Protein AF-A0A7C3BCU7-F1 (afdb_monomer)

Secondary structure (DSSP, 8-state):
--HHHHHHHHHHHHHHHHHHHHHHHHHHHHHHHHHHHTTT----HHHHHHHHHHHHHHHHHHHHHHHHHHHHHHHHTTSSS--HHHHHHHHHHHHHHHHHHHHHHHHHHHHHHHHHT---HHHHHHHHHHHHHHHHHHHHHHHHHHHHHHS------SHHHHHHHHHHHHHHHHHHHHHHHHHHHHHHHHTT--HHHHHHHHHHHHHHHHHHHHHHHHHHHHHHHHS--S-SS-HHHHHHHHHHHHHHHHHHHHHHHHHHHHHHHSS-THHHHHHHHHHHHHHHHHHHHHHHHHHTT-

Foldseek 3Di:
DPPVLLVLLVVLLVLLVLLVVLLVLLVVLLVVVQVCLQVLPDDDPVNVVSVVSNVVSLVSLLVSLVSLLVSLLVLLLFDLADDLLSLVLNLLSLLLNVCSVVLVVLVVVSVVCSVVVHGSVVSSVSNVVSSVSSVVSSVSSNVVSVVSSVDDGRGPPDPVSSLVSLLLSLLSNLQQLLVVLLVVLVVCVVVVPDLVCLVVCVV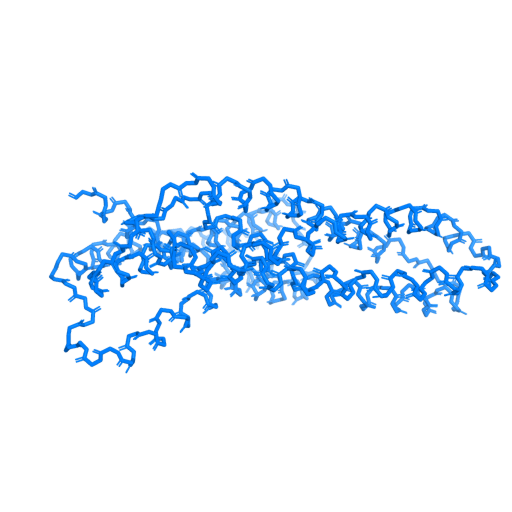VVNCSSCVSNVVSVVVSVVSVVPPPPPDPDDPQLVVQLVQLLVQLVVPLVVVLVVLVVVLVPDPCNSSSVSCSVSNSSSSSSNSSSVSSNVSVVD

Structure (mmCIF, N/CA/C/O backbone):
data_AF-A0A7C3BCU7-F1
#
_entry.id   AF-A0A7C3BCU7-F1
#
loop_
_atom_site.group_PDB
_atom_site.id
_atom_site.type_symbol
_atom_site.label_atom_id
_atom_site.label_alt_id
_atom_site.label_comp_id
_atom_site.label_asym_id
_atom_site.label_entity_id
_atom_site.label_seq_id
_atom_site.pdbx_PDB_ins_code
_atom_site.Cartn_x
_atom_site.Cartn_y
_atom_site.Cartn_z
_atom_site.occupancy
_atom_site.B_iso_or_equiv
_atom_site.auth_seq_id
_atom_site.auth_co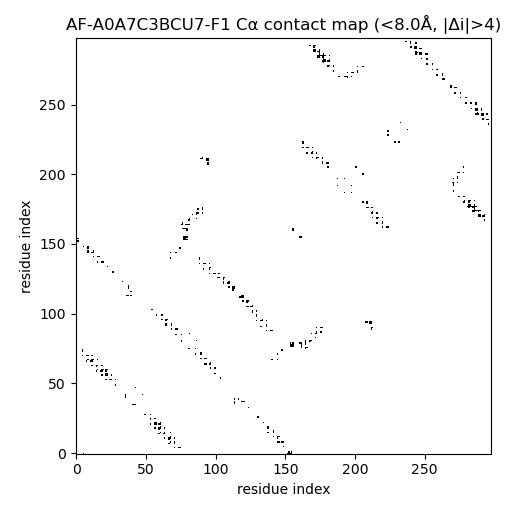mp_id
_atom_site.auth_asym_id
_atom_site.auth_atom_id
_atom_site.pdbx_PDB_model_num
ATOM 1 N N . MET A 1 1 ? -7.250 19.142 19.555 1.00 73.50 1 MET A N 1
ATOM 2 C CA . MET A 1 1 ? -6.217 18.189 19.088 1.00 73.50 1 MET A CA 1
ATOM 3 C C . MET A 1 1 ? -4.960 18.429 19.909 1.00 73.50 1 MET A C 1
ATOM 5 O O . MET A 1 1 ? -4.651 19.591 20.140 1.00 73.50 1 MET A O 1
ATOM 9 N N . ASN A 1 2 ? -4.263 17.383 20.366 1.00 82.62 2 ASN A N 1
ATOM 10 C CA . ASN A 1 2 ? -3.001 17.545 21.098 1.00 82.62 2 ASN A CA 1
ATOM 11 C C . ASN A 1 2 ? -2.015 18.403 20.270 1.00 82.62 2 ASN A C 1
ATOM 13 O O . ASN A 1 2 ? -1.892 18.201 19.058 1.00 82.62 2 ASN A O 1
ATOM 17 N N . LYS A 1 3 ? -1.319 19.350 20.914 1.00 87.00 3 LYS A N 1
ATOM 18 C CA . LYS A 1 3 ? -0.339 20.259 20.293 1.00 87.00 3 LYS A CA 1
ATOM 19 C C . LYS A 1 3 ? 0.706 19.511 19.457 1.00 87.00 3 LYS A C 1
ATOM 21 O O . LYS A 1 3 ? 1.087 19.998 18.395 1.00 87.00 3 LYS A O 1
ATOM 26 N N . TYR A 1 4 ? 1.127 18.320 19.892 1.00 87.50 4 TYR A N 1
ATOM 27 C CA . TYR A 1 4 ? 2.062 17.481 19.135 1.00 87.50 4 TYR A CA 1
ATOM 28 C C . TYR A 1 4 ? 1.445 16.974 17.826 1.00 87.50 4 TYR A C 1
ATOM 30 O O . TYR A 1 4 ? 2.016 17.186 16.761 1.00 87.50 4 TYR A O 1
ATOM 38 N N . ILE A 1 5 ? 0.242 16.396 17.882 1.00 89.19 5 ILE A N 1
ATOM 39 C CA . ILE A 1 5 ? -0.474 15.889 16.699 1.00 89.19 5 ILE A CA 1
ATOM 40 C C . ILE A 1 5 ? -0.759 17.029 15.714 1.00 89.19 5 ILE A C 1
ATOM 42 O O . ILE A 1 5 ? -0.615 16.851 14.507 1.00 89.19 5 ILE A O 1
ATOM 46 N N . HIS A 1 6 ? -1.099 18.217 16.224 1.00 91.44 6 HIS A N 1
ATOM 47 C CA . HIS A 1 6 ? -1.286 19.409 15.400 1.00 91.44 6 HIS A CA 1
ATOM 48 C C . HIS A 1 6 ? -0.019 19.786 14.626 1.00 91.44 6 HIS A C 1
ATOM 50 O O . HIS A 1 6 ? -0.075 19.951 13.410 1.00 91.44 6 HIS A O 1
ATOM 56 N N . ARG A 1 7 ? 1.133 19.855 15.308 1.00 92.38 7 ARG A N 1
ATOM 57 C CA . ARG A 1 7 ? 2.427 20.131 14.664 1.00 92.38 7 ARG A CA 1
ATOM 58 C C . ARG A 1 7 ? 2.770 19.090 13.599 1.00 92.38 7 ARG A C 1
ATOM 60 O O . ARG A 1 7 ? 3.199 19.470 12.516 1.00 92.38 7 ARG A O 1
ATOM 67 N N . PHE A 1 8 ? 2.519 17.809 13.875 1.00 92.25 8 PHE A N 1
ATOM 68 C CA . PHE A 1 8 ? 2.718 16.737 12.896 1.00 92.25 8 PHE A CA 1
ATOM 69 C C . PHE A 1 8 ? 1.839 16.902 11.651 1.00 92.25 8 PHE A C 1
ATOM 71 O O . PHE A 1 8 ? 2.331 16.707 10.543 1.00 92.25 8 PHE A O 1
ATOM 78 N N . HIS A 1 9 ? 0.574 17.308 11.795 1.00 93.81 9 HIS A N 1
ATOM 79 C CA . HIS A 1 9 ? -0.301 17.558 10.643 1.00 93.81 9 HIS A CA 1
ATOM 80 C C . HIS A 1 9 ? 0.166 18.756 9.816 1.00 93.81 9 HIS A C 1
ATOM 82 O O . HIS A 1 9 ? 0.220 18.656 8.595 1.00 93.81 9 HIS A O 1
ATOM 88 N N . VAL A 1 10 ? 0.541 19.864 10.464 1.00 96.38 10 VAL A N 1
ATOM 89 C CA . VAL A 1 10 ? 1.073 21.044 9.762 1.00 96.38 10 VAL A CA 1
ATOM 90 C C . VAL A 1 10 ? 2.346 20.681 8.995 1.00 96.38 10 VAL A C 1
ATOM 92 O O . VAL A 1 10 ? 2.445 20.987 7.812 1.00 96.38 10 VAL A O 1
ATOM 95 N N . LEU A 1 11 ? 3.275 19.959 9.631 1.00 97.12 11 LEU A N 1
ATOM 96 C CA . LEU A 1 11 ? 4.482 19.459 8.971 1.00 97.12 11 LEU A CA 1
ATOM 97 C C . LEU A 1 11 ? 4.146 18.549 7.780 1.00 97.12 11 LEU A C 1
ATOM 99 O O . LEU A 1 11 ? 4.709 18.728 6.704 1.00 97.12 11 LEU A O 1
ATOM 103 N N . SER A 1 12 ? 3.208 17.611 7.957 1.00 97.19 12 SER A N 1
ATOM 104 C CA . SER A 1 12 ? 2.768 16.697 6.893 1.00 97.19 12 SER A CA 1
ATOM 105 C C . SER A 1 12 ? 2.193 17.451 5.698 1.00 97.19 12 SER A C 1
ATOM 107 O O . SER A 1 12 ? 2.482 17.096 4.564 1.00 97.19 12 SER A O 1
ATOM 109 N N . ILE A 1 13 ? 1.400 18.499 5.937 1.00 98.12 13 ILE A N 1
ATOM 110 C CA . ILE A 1 13 ? 0.806 19.315 4.870 1.00 98.12 13 ILE A CA 1
ATOM 111 C C . ILE A 1 13 ? 1.894 20.080 4.118 1.00 98.12 13 ILE A C 1
ATOM 113 O O . ILE A 1 13 ? 1.912 20.041 2.892 1.00 98.12 13 ILE A O 1
ATOM 117 N N . SER A 1 14 ? 2.827 20.723 4.827 1.00 98.06 14 SER A N 1
ATOM 118 C CA . SER A 1 14 ? 3.943 21.432 4.190 1.00 98.06 14 SER A CA 1
ATOM 119 C C . SER A 1 14 ? 4.798 20.495 3.335 1.00 98.06 14 SER A C 1
ATOM 121 O O . SER A 1 14 ? 5.079 20.803 2.178 1.00 98.06 14 SER A O 1
ATOM 123 N N . LEU A 1 15 ? 5.159 19.324 3.874 1.00 98.19 15 LEU A N 1
ATOM 124 C CA . LEU A 1 15 ? 5.877 18.293 3.123 1.00 98.19 15 LEU A CA 1
ATOM 125 C C . LEU A 1 15 ? 5.056 17.774 1.943 1.00 98.19 15 LEU A C 1
ATOM 127 O O . LEU A 1 15 ? 5.618 17.561 0.880 1.00 98.19 15 LEU A O 1
ATOM 131 N N . GLY A 1 16 ? 3.744 17.608 2.103 1.00 98.00 16 GLY A N 1
ATOM 132 C CA . GLY A 1 16 ? 2.860 17.125 1.047 1.00 98.00 16 GLY A CA 1
ATOM 133 C C . GLY A 1 16 ? 2.725 18.098 -0.117 1.00 98.00 16 GLY A C 1
ATOM 134 O O . GLY A 1 16 ? 2.713 17.668 -1.264 1.00 98.00 16 GLY A O 1
ATOM 135 N N . LEU A 1 17 ? 2.696 19.408 0.150 1.00 98.38 17 LEU A N 1
ATOM 136 C CA . LEU A 1 17 ? 2.718 20.426 -0.904 1.00 98.38 17 LEU A CA 1
ATOM 137 C C . LEU A 1 17 ? 4.038 20.392 -1.686 1.00 98.38 17 LEU A C 1
ATOM 139 O O . LEU A 1 17 ? 4.024 20.424 -2.914 1.00 98.38 17 LEU A O 1
ATOM 143 N N . LEU A 1 18 ? 5.173 20.265 -0.991 1.00 98.25 18 LEU A N 1
ATOM 144 C CA . LEU A 1 18 ? 6.478 20.126 -1.644 1.00 98.25 18 LEU A CA 1
ATOM 145 C C . LEU A 1 18 ? 6.591 18.797 -2.412 1.00 98.25 18 LEU A C 1
ATOM 147 O O . LEU A 1 18 ? 7.072 18.779 -3.542 1.00 98.25 18 LEU A O 1
ATOM 151 N N . ALA A 1 19 ? 6.102 17.698 -1.835 1.00 98.25 19 ALA A N 1
ATOM 152 C CA . ALA A 1 19 ? 6.068 16.385 -2.469 1.00 98.25 19 ALA A CA 1
ATOM 153 C C . ALA A 1 19 ? 5.169 16.376 -3.711 1.00 98.25 19 ALA A C 1
ATOM 155 O O . ALA A 1 19 ? 5.521 15.737 -4.693 1.00 98.25 19 ALA A O 1
ATOM 156 N N . ALA A 1 20 ? 4.057 17.119 -3.717 1.00 98.50 20 ALA A N 1
ATOM 157 C CA . ALA A 1 20 ? 3.208 17.277 -4.896 1.00 98.50 20 ALA A CA 1
ATOM 158 C C . ALA A 1 20 ? 3.938 18.010 -6.036 1.00 98.50 20 ALA A C 1
ATOM 160 O O . ALA A 1 20 ? 3.841 17.593 -7.188 1.00 98.50 20 ALA A O 1
ATOM 161 N N . ILE A 1 21 ? 4.717 19.053 -5.725 1.00 98.50 21 ILE A N 1
ATOM 162 C CA . ILE A 1 21 ? 5.563 19.739 -6.717 1.00 98.50 21 ILE A CA 1
ATOM 163 C C . ILE A 1 21 ? 6.624 18.775 -7.267 1.00 98.50 21 ILE A C 1
ATOM 165 O O . ILE A 1 21 ? 6.763 18.647 -8.484 1.00 98.50 21 ILE A O 1
ATOM 169 N N . GLY A 1 22 ? 7.328 18.058 -6.383 1.00 98.19 22 GLY A N 1
ATOM 170 C CA . GLY A 1 22 ? 8.311 17.044 -6.775 1.00 98.19 22 GLY A CA 1
ATOM 171 C C . GLY A 1 22 ? 7.697 15.916 -7.611 1.00 98.19 22 GLY A C 1
ATOM 172 O O . GLY A 1 22 ? 8.281 15.487 -8.598 1.00 98.19 22 GLY A O 1
ATOM 173 N N . PHE A 1 23 ? 6.479 15.488 -7.283 1.00 98.44 23 PHE A N 1
ATOM 174 C CA . PHE A 1 23 ? 5.738 14.475 -8.031 1.00 98.44 23 PHE A CA 1
ATOM 175 C C . PHE A 1 23 ? 5.406 14.933 -9.458 1.00 98.44 23 PHE A C 1
ATOM 177 O O . PHE A 1 23 ? 5.605 14.176 -10.411 1.00 98.44 23 PHE A O 1
ATOM 184 N N . VAL A 1 24 ? 4.929 16.173 -9.623 1.00 98.56 24 VAL A N 1
ATOM 185 C CA . VAL A 1 24 ? 4.661 16.751 -10.951 1.00 98.56 24 VAL A CA 1
ATOM 186 C C . VAL A 1 24 ? 5.952 16.834 -11.762 1.00 98.56 24 VAL A C 1
ATOM 188 O O . VAL A 1 24 ? 5.965 16.425 -12.922 1.00 98.56 24 VAL A O 1
ATOM 191 N N . TYR A 1 25 ? 7.045 17.297 -11.146 1.00 98.50 25 TYR A N 1
ATOM 192 C CA . TYR A 1 25 ? 8.359 17.324 -11.787 1.00 98.50 25 TYR A CA 1
ATOM 193 C C . TYR A 1 25 ? 8.788 15.925 -12.254 1.00 98.50 25 TYR A C 1
ATOM 195 O O . TYR A 1 25 ? 9.088 15.744 -13.433 1.00 98.50 25 TYR A O 1
ATOM 203 N N . ASN A 1 26 ? 8.734 14.924 -11.368 1.00 98.38 26 ASN A N 1
ATOM 204 C CA . ASN A 1 26 ? 9.084 13.540 -11.690 1.00 98.38 26 ASN A CA 1
ATOM 205 C C . ASN A 1 26 ? 8.244 13.002 -12.848 1.00 98.38 26 ASN A C 1
ATOM 207 O O . ASN A 1 26 ? 8.795 12.451 -13.794 1.00 98.38 26 ASN A O 1
ATOM 211 N N . SER A 1 27 ? 6.929 13.217 -12.815 1.00 98.31 27 SER A N 1
ATOM 212 C CA . SER A 1 27 ? 6.015 12.742 -13.859 1.00 98.31 27 SER A CA 1
ATOM 213 C C . SER A 1 27 ? 6.356 13.327 -15.232 1.00 98.31 27 SER A C 1
ATOM 215 O O . SER A 1 27 ? 6.369 12.605 -16.227 1.00 98.31 27 SER A O 1
ATOM 217 N N . VAL A 1 28 ? 6.681 14.624 -15.290 1.00 98.50 28 VAL A N 1
ATOM 218 C CA . VAL A 1 28 ? 7.090 15.290 -16.535 1.00 98.50 28 VAL A CA 1
ATOM 219 C C . VAL A 1 28 ? 8.430 14.748 -17.027 1.00 98.50 28 VAL A C 1
ATOM 221 O O . VAL A 1 28 ? 8.538 14.369 -18.191 1.00 98.50 28 VAL A O 1
ATOM 224 N N . ILE A 1 29 ? 9.445 14.680 -16.161 1.00 98.38 29 ILE A N 1
ATOM 225 C CA . ILE A 1 29 ? 10.781 14.216 -16.555 1.00 98.38 29 ILE A CA 1
ATOM 226 C C . ILE A 1 29 ? 10.748 12.758 -17.011 1.00 98.38 29 ILE A C 1
ATOM 228 O O . ILE A 1 29 ? 11.277 12.454 -18.076 1.00 98.38 29 ILE A O 1
ATOM 232 N N . LEU A 1 30 ? 10.094 11.873 -16.259 1.00 97.94 30 LEU A N 1
ATOM 233 C CA . LEU A 1 30 ? 9.971 10.458 -16.610 1.00 97.94 30 LEU A CA 1
ATOM 234 C C . LEU A 1 30 ? 9.174 10.265 -17.905 1.00 97.94 30 LEU A C 1
ATOM 236 O O . LEU A 1 30 ? 9.587 9.486 -18.761 1.00 97.94 30 LEU A O 1
ATOM 240 N N . GLY A 1 31 ? 8.094 11.028 -18.101 1.00 98.06 31 GLY A N 1
ATOM 241 C CA . GLY A 1 31 ? 7.318 11.000 -19.343 1.00 98.06 31 GLY A CA 1
ATOM 242 C C . GLY A 1 31 ? 8.115 11.452 -20.572 1.00 98.06 31 GLY A C 1
ATOM 243 O O . GLY A 1 31 ? 7.937 10.900 -21.656 1.00 98.06 31 GLY A O 1
ATOM 244 N N . LEU A 1 32 ? 9.024 12.420 -20.414 1.00 98.06 32 LEU A N 1
ATOM 245 C CA . LEU A 1 32 ? 9.919 12.858 -21.489 1.00 98.06 32 LEU A CA 1
ATOM 246 C C . LEU A 1 32 ? 11.106 11.906 -21.704 1.00 98.06 32 LEU A C 1
ATOM 248 O O . LEU A 1 32 ? 11.580 11.773 -22.833 1.00 98.06 32 LEU A O 1
ATOM 252 N N . LEU A 1 33 ? 11.590 11.260 -20.640 1.00 97.31 33 LEU A N 1
ATOM 253 C CA . LEU A 1 33 ? 12.736 10.353 -20.684 1.00 97.31 33 LEU A CA 1
ATOM 254 C C . LEU A 1 33 ? 12.369 8.992 -21.290 1.00 97.31 33 LEU A C 1
ATOM 256 O O . LEU A 1 33 ? 13.156 8.454 -22.065 1.00 97.31 33 LEU A O 1
ATOM 260 N N . PHE A 1 34 ? 11.167 8.477 -21.015 1.00 97.88 34 PHE A N 1
ATOM 261 C CA . PHE A 1 34 ? 10.664 7.205 -21.545 1.00 97.88 34 PHE A CA 1
ATOM 262 C C . PHE A 1 34 ? 10.877 7.026 -23.063 1.00 97.88 34 PHE A C 1
ATOM 264 O O . PHE A 1 34 ? 11.593 6.103 -23.457 1.00 97.88 34 PHE A O 1
ATOM 271 N N . PRO A 1 35 ? 10.353 7.902 -23.948 1.00 97.69 35 PRO A N 1
ATOM 272 C CA . PRO A 1 35 ? 10.511 7.719 -25.390 1.00 97.69 35 PRO A CA 1
ATOM 273 C C . PRO A 1 35 ? 11.959 7.880 -25.867 1.00 97.69 35 PRO A C 1
ATOM 275 O O . PRO A 1 35 ? 12.281 7.412 -26.955 1.00 97.69 35 PRO A O 1
ATOM 278 N N . LYS A 1 36 ? 12.823 8.552 -25.096 1.00 97.38 36 LYS A N 1
ATOM 279 C CA . LYS A 1 36 ? 14.248 8.694 -25.419 1.00 97.38 36 LYS A CA 1
ATOM 280 C C . LYS A 1 36 ? 15.015 7.421 -25.106 1.00 97.38 36 LYS A C 1
ATOM 282 O O . LYS A 1 36 ? 15.775 6.953 -25.947 1.00 97.38 36 LYS A O 1
ATOM 287 N N . VAL A 1 37 ? 14.769 6.856 -23.926 1.00 97.12 37 VAL A N 1
ATOM 288 C CA . VAL A 1 37 ? 15.372 5.596 -23.486 1.00 97.12 37 VAL A CA 1
ATOM 289 C C . VAL A 1 37 ? 14.986 4.460 -24.431 1.00 97.12 37 VAL A C 1
ATOM 291 O O . VAL A 1 37 ? 15.869 3.768 -24.921 1.00 97.12 37 VAL A O 1
ATOM 294 N N . GLU A 1 38 ? 13.708 4.340 -24.796 1.00 97.19 38 GLU A N 1
ATOM 295 C CA . GLU A 1 38 ? 13.243 3.269 -25.696 1.00 97.19 38 GLU A CA 1
ATOM 296 C C . GLU A 1 38 ? 13.721 3.410 -27.152 1.00 97.19 38 GLU A C 1
ATOM 298 O O . GLU A 1 38 ? 13.683 2.446 -27.915 1.00 97.19 38 GLU A O 1
ATOM 303 N N . ARG A 1 39 ? 14.177 4.601 -27.557 1.00 97.56 39 ARG A N 1
ATOM 304 C CA . ARG A 1 39 ? 14.796 4.840 -28.874 1.00 97.56 39 ARG A CA 1
ATOM 305 C C . ARG A 1 39 ? 16.321 4.805 -28.837 1.00 97.56 39 ARG A C 1
ATOM 307 O O . ARG A 1 39 ? 16.941 4.973 -29.884 1.00 97.56 39 ARG A O 1
ATOM 314 N N . PHE A 1 40 ? 16.911 4.607 -27.659 1.00 97.12 40 PHE A N 1
ATOM 315 C CA . PHE A 1 40 ? 18.351 4.701 -27.430 1.00 97.12 40 PHE A CA 1
ATOM 316 C C . PHE A 1 40 ? 18.951 6.058 -27.855 1.00 97.12 40 PHE A C 1
ATOM 318 O O . PHE A 1 40 ? 20.087 6.139 -28.322 1.00 97.12 40 PHE A O 1
ATOM 325 N N . ASP A 1 41 ? 18.180 7.141 -27.695 1.00 97.31 41 ASP A N 1
ATOM 326 C CA . ASP A 1 41 ? 18.654 8.507 -27.937 1.00 97.31 41 ASP A CA 1
ATOM 327 C C . ASP A 1 41 ? 19.775 8.862 -26.940 1.00 97.31 41 ASP A C 1
ATOM 329 O O . ASP A 1 41 ? 19.588 8.650 -25.740 1.00 97.31 41 ASP A O 1
ATOM 333 N N . PRO A 1 42 ? 20.869 9.526 -27.365 1.00 95.56 42 PRO A N 1
ATOM 334 C CA . PRO A 1 42 ? 21.927 9.957 -26.456 1.00 95.56 42 PRO A CA 1
ATOM 335 C C . PRO A 1 42 ? 21.409 10.802 -25.281 1.00 95.56 42 PRO A C 1
ATOM 337 O O . PRO A 1 42 ? 20.757 11.838 -25.461 1.00 95.56 42 PRO A O 1
ATOM 340 N N . ILE A 1 43 ? 21.753 10.377 -24.065 1.00 95.56 43 ILE A N 1
ATOM 341 C CA . ILE A 1 43 ? 21.406 11.050 -22.812 1.00 95.56 43 ILE A CA 1
ATOM 342 C C . ILE A 1 43 ? 22.545 12.001 -22.427 1.00 95.56 43 ILE A C 1
ATOM 344 O O . ILE A 1 43 ? 23.602 11.579 -21.974 1.00 95.56 43 ILE A O 1
ATOM 348 N N . GLY A 1 44 ? 22.342 13.300 -22.662 1.00 94.56 44 GLY A N 1
ATOM 349 C CA . GLY A 1 44 ? 23.292 14.350 -22.273 1.00 94.56 44 GLY A CA 1
ATOM 350 C C . GLY A 1 44 ? 23.212 14.744 -20.793 1.00 94.56 44 GLY A C 1
ATOM 351 O O . GLY A 1 44 ? 22.261 14.399 -20.091 1.00 94.56 44 GLY A O 1
ATOM 352 N N . THR A 1 45 ? 24.168 15.559 -20.341 1.00 95.62 45 THR A N 1
ATOM 353 C CA . THR A 1 45 ? 24.338 16.000 -18.941 1.00 95.62 45 THR A CA 1
ATOM 354 C C . THR A 1 45 ? 23.083 16.618 -18.311 1.00 95.62 45 THR A C 1
ATOM 356 O O . THR A 1 45 ? 22.840 16.466 -17.117 1.00 95.62 45 THR A O 1
ATOM 359 N N . GLN A 1 46 ? 22.230 17.286 -19.092 1.00 95.56 46 GLN A N 1
ATOM 360 C CA . GLN A 1 46 ? 20.974 17.849 -18.586 1.00 95.56 46 GLN A CA 1
ATOM 361 C C . GLN A 1 46 ? 20.027 16.785 -18.004 1.00 95.56 46 GLN A C 1
ATOM 363 O O . GLN A 1 46 ? 19.309 17.061 -17.044 1.00 95.56 46 GLN A O 1
ATOM 368 N N . TRP A 1 47 ? 20.039 15.570 -18.555 1.00 95.50 47 TRP A N 1
ATOM 369 C CA . TRP A 1 47 ? 19.216 14.461 -18.076 1.00 95.50 47 TRP A CA 1
ATOM 370 C C . TRP A 1 47 ? 19.804 13.808 -16.833 1.00 95.50 47 TRP A C 1
ATOM 372 O O . TRP A 1 47 ? 19.049 13.372 -15.972 1.00 95.50 47 TRP A O 1
ATOM 382 N N . GLU A 1 48 ? 21.130 13.799 -16.696 1.00 92.69 48 GLU A N 1
ATOM 383 C CA . GLU A 1 48 ? 21.798 13.359 -15.468 1.00 92.69 48 GLU A CA 1
ATOM 384 C C . GLU A 1 48 ? 21.422 14.281 -14.301 1.00 92.69 48 GLU A C 1
ATOM 386 O O . GLU A 1 48 ? 21.001 13.813 -13.243 1.00 92.69 48 GLU A O 1
ATOM 391 N N . ILE A 1 49 ? 21.472 15.601 -14.523 1.00 96.06 49 ILE A N 1
ATOM 392 C CA . ILE A 1 49 ? 21.036 16.600 -13.537 1.00 96.06 49 ILE A CA 1
ATOM 393 C C . ILE A 1 49 ? 19.551 16.410 -13.204 1.00 96.06 49 ILE A C 1
ATOM 395 O O . ILE A 1 49 ? 19.185 16.390 -12.028 1.00 96.06 49 ILE A O 1
ATOM 399 N N . ALA A 1 50 ? 18.695 16.229 -14.216 1.00 96.94 50 ALA A N 1
ATOM 400 C CA . ALA A 1 50 ? 17.275 15.967 -13.994 1.00 96.94 50 ALA A CA 1
ATOM 401 C C . ALA A 1 50 ? 17.051 14.677 -13.185 1.00 96.94 50 ALA A C 1
ATOM 403 O O . ALA A 1 50 ? 16.241 14.672 -12.262 1.00 96.94 50 ALA A O 1
ATOM 404 N N . GLY A 1 51 ? 17.812 13.615 -13.462 1.00 94.69 51 GLY A N 1
ATOM 405 C CA . GLY A 1 51 ? 17.777 12.355 -12.720 1.00 94.69 51 GLY A CA 1
ATOM 406 C C . GLY A 1 51 ? 18.148 12.516 -11.243 1.00 94.69 51 GLY A C 1
ATOM 407 O O . GLY A 1 51 ? 17.472 11.960 -10.377 1.00 94.69 51 GLY A O 1
ATOM 408 N N . ILE A 1 52 ? 19.152 13.342 -10.928 1.00 95.81 52 ILE A N 1
ATOM 409 C CA . ILE A 1 52 ? 19.504 13.679 -9.536 1.00 95.81 52 ILE A CA 1
ATOM 410 C C . ILE A 1 52 ? 18.328 14.376 -8.837 1.00 95.81 52 ILE A C 1
ATOM 412 O O . ILE A 1 52 ? 17.991 14.034 -7.700 1.00 95.81 52 ILE A O 1
ATOM 416 N N . ILE A 1 53 ? 17.669 15.322 -9.514 1.00 97.81 53 ILE A N 1
ATOM 417 C CA . ILE A 1 53 ? 16.502 16.028 -8.965 1.00 97.81 53 ILE A CA 1
ATOM 418 C C . ILE A 1 53 ? 15.313 15.070 -8.795 1.00 97.81 53 ILE A C 1
ATOM 420 O O . ILE A 1 53 ? 14.611 15.158 -7.785 1.00 97.81 53 ILE A O 1
ATOM 424 N N . VAL A 1 54 ? 15.111 14.123 -9.720 1.00 97.81 54 VAL A N 1
ATOM 425 C CA . VAL A 1 54 ? 14.102 13.060 -9.584 1.00 97.81 54 VAL A CA 1
ATOM 426 C C . VAL A 1 54 ? 14.370 12.221 -8.336 1.00 97.81 54 VAL A C 1
ATOM 428 O O . VAL A 1 54 ? 13.462 12.031 -7.526 1.00 97.81 54 VAL A O 1
ATOM 431 N N . GLY A 1 55 ? 15.617 11.788 -8.123 1.00 96.31 55 GLY A N 1
ATOM 432 C CA . GLY A 1 55 ? 16.015 11.035 -6.931 1.00 96.31 55 GLY A CA 1
ATOM 433 C C . GLY A 1 55 ? 15.786 11.811 -5.629 1.00 96.31 55 GLY A C 1
ATOM 434 O O . GLY A 1 55 ? 15.192 11.285 -4.685 1.00 96.31 55 GLY A O 1
ATOM 435 N N . ALA A 1 56 ? 16.172 13.090 -5.588 1.00 97.75 56 ALA A N 1
ATOM 436 C CA . ALA A 1 56 ? 15.913 13.963 -4.441 1.00 97.75 56 ALA A CA 1
ATOM 437 C C . ALA A 1 56 ? 14.405 14.157 -4.184 1.00 97.75 56 ALA A C 1
ATOM 439 O O . ALA A 1 56 ? 13.955 14.160 -3.036 1.00 97.75 56 ALA A O 1
ATOM 440 N N . SER A 1 57 ? 13.612 14.266 -5.251 1.00 97.94 57 SER A N 1
ATOM 441 C CA . SER A 1 57 ? 12.154 14.393 -5.173 1.00 97.94 57 SER A CA 1
ATOM 442 C C . SER A 1 57 ? 11.494 13.101 -4.684 1.00 97.94 57 SER A C 1
ATOM 444 O O . SER A 1 57 ? 10.598 13.169 -3.846 1.00 97.94 57 SER A O 1
ATOM 446 N N . LEU A 1 58 ? 11.961 11.924 -5.119 1.00 97.94 58 LEU A N 1
ATOM 447 C CA . LEU A 1 58 ? 11.501 10.630 -4.595 1.00 97.94 58 LEU A CA 1
ATOM 448 C C . LEU A 1 58 ? 11.798 10.491 -3.097 1.00 97.94 58 LEU A C 1
ATOM 450 O O . LEU A 1 58 ? 10.932 10.056 -2.339 1.00 97.94 58 LEU A O 1
ATOM 454 N N . PHE A 1 59 ? 12.976 10.932 -2.645 1.00 97.94 59 PHE A N 1
ATOM 455 C CA . PHE A 1 59 ? 13.300 10.961 -1.218 1.00 97.94 59 PHE A CA 1
ATOM 456 C C . PHE A 1 59 ? 12.339 11.864 -0.430 1.00 97.94 59 PHE A C 1
ATOM 458 O O . PHE A 1 59 ? 11.808 11.457 0.603 1.00 97.94 59 PHE A O 1
ATOM 465 N N . LEU A 1 60 ? 12.051 13.067 -0.936 1.00 98.25 60 LEU A N 1
ATOM 466 C CA . LEU A 1 60 ? 11.068 13.965 -0.329 1.00 98.25 60 LEU A CA 1
ATOM 467 C C . LEU A 1 60 ? 9.666 13.331 -0.273 1.00 98.25 60 LEU A C 1
ATOM 469 O O . LEU A 1 60 ? 8.998 13.415 0.761 1.00 98.25 60 LEU A O 1
ATOM 473 N N . ILE A 1 61 ? 9.232 12.673 -1.353 1.00 98.31 61 ILE A N 1
ATOM 474 C CA . ILE A 1 61 ? 7.961 11.940 -1.409 1.00 98.31 61 ILE A CA 1
ATOM 475 C C . ILE A 1 61 ? 7.947 10.819 -0.358 1.00 98.31 61 ILE A C 1
ATOM 477 O O . ILE A 1 61 ? 6.939 10.662 0.333 1.00 98.31 61 ILE A O 1
ATOM 481 N N . ALA A 1 62 ? 9.051 10.092 -0.164 1.00 98.19 62 ALA A N 1
ATOM 482 C CA . ALA A 1 62 ? 9.162 9.054 0.863 1.00 98.19 62 ALA A CA 1
ATOM 483 C C . ALA A 1 62 ? 9.031 9.623 2.282 1.00 98.19 62 ALA A C 1
ATOM 485 O O . ALA A 1 62 ? 8.252 9.108 3.088 1.00 98.19 62 ALA A O 1
ATOM 486 N N . VAL A 1 63 ? 9.726 10.727 2.581 1.00 98.19 63 VAL A N 1
ATOM 487 C CA . VAL A 1 63 ? 9.598 11.412 3.878 1.00 98.19 63 VAL A CA 1
ATOM 488 C C . VAL A 1 63 ? 8.156 11.873 4.095 1.00 98.19 63 VAL A C 1
ATOM 490 O O . VAL A 1 63 ? 7.600 11.652 5.172 1.00 98.19 63 VAL A O 1
ATOM 493 N N . PHE A 1 64 ? 7.514 12.452 3.075 1.00 98.19 64 PHE A N 1
ATOM 494 C CA . PHE A 1 64 ? 6.103 12.822 3.152 1.00 98.19 64 PHE A CA 1
ATOM 495 C C . PHE A 1 64 ? 5.206 11.619 3.476 1.00 98.19 64 PHE A C 1
ATOM 497 O O . PHE A 1 64 ? 4.393 11.725 4.394 1.00 98.19 64 PHE A O 1
ATOM 504 N N . HIS A 1 65 ? 5.372 10.479 2.796 1.00 98.00 65 HIS A N 1
ATOM 505 C CA . HIS A 1 65 ? 4.584 9.271 3.066 1.00 98.00 65 HIS A CA 1
ATOM 506 C C . HIS A 1 65 ? 4.686 8.850 4.533 1.00 98.00 65 HIS A C 1
ATOM 508 O O . HIS A 1 65 ? 3.661 8.669 5.192 1.00 98.00 65 HIS A O 1
ATOM 514 N N . LEU A 1 66 ? 5.906 8.756 5.071 1.00 97.44 66 LEU A N 1
ATOM 515 C CA . LEU A 1 66 ? 6.132 8.360 6.463 1.00 97.44 66 LEU A CA 1
ATOM 516 C C . LEU A 1 66 ? 5.457 9.322 7.449 1.00 97.44 66 LEU A C 1
ATOM 518 O O . LEU A 1 66 ? 4.730 8.886 8.346 1.00 97.44 66 LEU A O 1
ATOM 522 N N . VAL A 1 67 ? 5.660 10.632 7.273 1.00 97.75 67 VAL A N 1
ATOM 523 C CA . VAL A 1 67 ? 5.119 11.644 8.191 1.00 97.75 67 VAL A CA 1
ATOM 524 C C . VAL A 1 67 ? 3.591 11.724 8.082 1.00 97.75 67 VAL A C 1
ATOM 526 O O . VAL A 1 67 ? 2.915 11.775 9.111 1.00 97.75 67 VAL A O 1
ATOM 529 N N . ALA A 1 68 ? 3.031 11.662 6.869 1.00 97.75 68 ALA A N 1
ATOM 530 C CA . ALA A 1 68 ? 1.589 11.685 6.641 1.00 97.75 68 ALA A CA 1
ATOM 531 C C . ALA A 1 68 ? 0.898 10.452 7.237 1.00 97.75 68 ALA A C 1
ATOM 533 O O . ALA A 1 68 ? -0.099 10.597 7.948 1.00 97.75 68 ALA A O 1
ATOM 534 N N . MET A 1 69 ? 1.436 9.249 7.006 1.00 97.12 69 MET A N 1
ATOM 535 C CA . MET A 1 69 ? 0.908 8.015 7.598 1.00 97.12 69 MET A CA 1
ATOM 536 C C . MET A 1 69 ? 0.943 8.066 9.123 1.00 97.12 69 MET A C 1
ATOM 538 O O . MET A 1 69 ? -0.061 7.758 9.764 1.00 97.12 69 MET A O 1
ATOM 542 N N . LEU A 1 70 ? 2.056 8.517 9.708 1.00 96.25 70 LEU A N 1
ATOM 543 C CA . LEU A 1 70 ? 2.168 8.671 11.154 1.00 96.25 70 LEU A CA 1
ATOM 544 C C . LEU A 1 70 ? 1.153 9.691 11.690 1.00 96.25 70 LEU A C 1
ATOM 546 O O . LEU A 1 70 ? 0.480 9.421 12.682 1.00 96.25 70 LEU A O 1
ATOM 550 N N . ALA A 1 71 ? 0.990 10.840 11.028 1.00 95.94 71 ALA A N 1
ATOM 551 C CA . ALA A 1 71 ? 0.009 11.848 11.422 1.00 95.94 71 ALA A CA 1
ATOM 552 C C . ALA A 1 71 ? -1.428 11.301 11.372 1.00 95.94 71 ALA A C 1
ATOM 554 O O . ALA A 1 71 ? -2.193 11.503 12.320 1.00 95.94 71 ALA A O 1
ATOM 555 N N . MET A 1 72 ? -1.780 10.568 10.312 1.00 95.88 72 MET A N 1
ATOM 556 C CA . MET A 1 72 ? -3.096 9.942 10.160 1.00 95.88 72 MET A CA 1
ATOM 557 C C . MET A 1 72 ? -3.335 8.833 11.183 1.00 9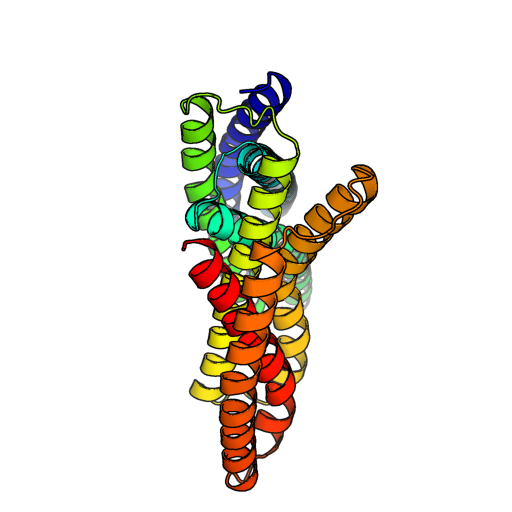5.88 72 MET A C 1
ATOM 559 O O . MET A 1 72 ? -4.410 8.797 11.778 1.00 95.88 72 MET A O 1
ATOM 563 N N . LEU A 1 73 ? -2.341 7.981 11.443 1.00 95.56 73 LEU A N 1
ATOM 564 C CA . LEU A 1 73 ? -2.418 6.924 12.450 1.00 95.56 73 LEU A CA 1
ATOM 565 C C . LEU A 1 73 ? -2.592 7.513 13.853 1.00 95.56 73 LEU A C 1
ATOM 567 O O . LEU A 1 73 ? -3.523 7.150 14.567 1.00 95.56 73 LEU A O 1
ATOM 571 N N . LEU A 1 74 ? -1.754 8.483 14.232 1.00 92.88 74 LEU A N 1
ATOM 572 C CA . LEU A 1 74 ? -1.864 9.164 15.523 1.00 92.88 74 LEU A CA 1
ATOM 573 C C . LEU A 1 74 ? -3.206 9.882 15.671 1.00 92.88 74 LEU A C 1
ATOM 575 O O . LEU A 1 74 ? -3.767 9.907 16.767 1.00 92.88 74 LEU A O 1
ATOM 579 N N . ARG A 1 75 ? -3.742 10.466 14.590 1.00 92.06 75 ARG A N 1
ATOM 580 C CA . ARG A 1 75 ? -5.089 11.040 14.620 1.00 92.06 75 ARG A CA 1
ATOM 581 C C . ARG A 1 75 ? -6.134 9.955 14.821 1.00 92.06 75 ARG A C 1
ATOM 583 O O . ARG A 1 75 ? -6.974 10.137 15.694 1.00 92.06 75 ARG A O 1
ATOM 590 N N . ALA A 1 76 ? -6.075 8.868 14.053 1.00 92.81 76 ALA A N 1
ATOM 591 C CA . ALA A 1 76 ? -7.029 7.766 14.114 1.00 92.81 76 ALA A CA 1
ATOM 592 C C . ALA A 1 76 ? -7.113 7.185 15.527 1.00 92.81 76 ALA A C 1
ATOM 594 O O . ALA A 1 76 ? -8.209 7.109 16.066 1.00 92.81 76 ALA A O 1
ATOM 595 N N . LEU A 1 77 ? -5.966 6.919 16.163 1.00 90.94 77 LEU A N 1
ATOM 596 C CA . LEU A 1 77 ? -5.865 6.423 17.543 1.00 90.94 77 LEU A CA 1
ATOM 597 C C . LEU A 1 77 ? -6.413 7.392 18.606 1.00 90.94 77 LEU A C 1
ATOM 599 O O . LEU A 1 77 ? -6.582 7.007 19.757 1.00 90.94 77 LEU A O 1
ATOM 603 N N . ASN A 1 78 ? -6.680 8.650 18.244 1.00 88.94 78 ASN A N 1
ATOM 604 C CA . ASN A 1 78 ? -7.311 9.645 19.113 1.00 88.94 78 ASN A CA 1
ATOM 605 C C . ASN A 1 78 ? -8.753 9.986 18.688 1.00 88.94 78 ASN A C 1
ATOM 607 O O . ASN A 1 78 ? -9.324 10.976 19.145 1.00 88.94 78 ASN A O 1
ATOM 611 N N . LEU A 1 79 ? -9.362 9.211 17.795 1.00 89.06 79 LEU A N 1
ATOM 612 C CA . LEU A 1 79 ? -10.792 9.316 17.513 1.00 89.06 79 LEU A CA 1
ATOM 613 C C . LEU A 1 79 ? -11.584 8.403 18.453 1.00 89.06 79 LEU A C 1
ATOM 615 O O . LEU A 1 79 ? -11.013 7.602 19.179 1.00 89.06 79 LEU A O 1
ATOM 619 N N . ARG A 1 80 ? -12.913 8.542 18.452 1.00 87.75 80 ARG A N 1
ATOM 620 C CA . ARG A 1 80 ? -13.812 7.588 19.128 1.00 87.75 80 ARG A CA 1
ATOM 621 C C . ARG A 1 80 ? -14.073 6.335 18.291 1.00 87.75 80 ARG A C 1
ATOM 623 O O . ARG A 1 80 ? -14.427 5.299 18.829 1.00 87.75 80 ARG A O 1
ATOM 630 N N . SER A 1 81 ? -13.931 6.450 16.976 1.00 89.56 81 SER A N 1
ATOM 631 C CA . SER A 1 81 ? -14.099 5.364 16.018 1.00 89.56 81 SER A CA 1
ATOM 632 C C . SER A 1 81 ? -13.282 5.655 14.765 1.00 89.56 81 SER A C 1
ATOM 634 O O . SER A 1 81 ? -12.986 6.815 14.446 1.00 89.56 81 SER A O 1
ATOM 636 N N . VAL A 1 82 ? -12.910 4.598 14.045 1.00 92.56 82 VAL A N 1
ATOM 637 C CA . VAL A 1 82 ? -12.172 4.714 12.783 1.00 92.56 82 VAL A CA 1
ATOM 638 C C . VAL A 1 82 ? -13.109 4.464 11.611 1.00 92.56 82 VAL A C 1
ATOM 640 O O . VAL A 1 82 ? -13.821 3.466 11.556 1.00 92.56 82 VAL A O 1
ATOM 643 N N . SER A 1 83 ? -13.090 5.369 10.633 1.00 94.19 83 SER A N 1
ATOM 644 C CA . SER A 1 83 ? -13.807 5.155 9.376 1.00 94.19 83 SER A CA 1
ATOM 645 C C . SER A 1 83 ? -12.988 4.301 8.407 1.00 94.19 83 SER A C 1
ATOM 647 O O . SER A 1 83 ? -11.760 4.392 8.364 1.00 94.19 83 SER A O 1
ATOM 649 N N . TRP A 1 84 ? -13.672 3.545 7.545 1.00 96.19 84 TRP A 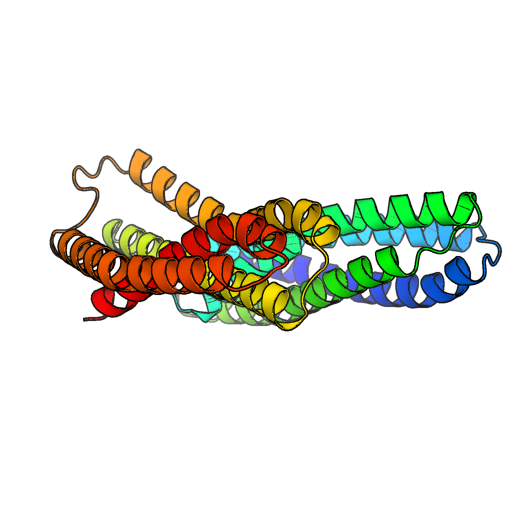N 1
ATOM 650 C CA . TRP A 1 84 ? -13.021 2.753 6.495 1.00 96.19 84 TRP A CA 1
ATOM 651 C C . TRP A 1 84 ? -12.138 3.603 5.567 1.00 96.19 84 TRP A C 1
ATOM 653 O O . TRP A 1 84 ? -11.137 3.107 5.063 1.00 96.19 84 TRP A O 1
ATOM 663 N N . ARG A 1 85 ? -12.461 4.895 5.380 1.00 96.62 85 ARG A N 1
ATOM 664 C CA . ARG A 1 85 ? -11.672 5.830 4.558 1.00 96.62 85 ARG A CA 1
ATOM 665 C C . ARG A 1 85 ? -10.277 6.059 5.134 1.00 96.62 85 ARG A C 1
ATOM 667 O O . ARG A 1 85 ? -9.314 6.118 4.381 1.00 96.62 85 ARG A O 1
ATOM 674 N N . VAL A 1 86 ? -10.166 6.166 6.461 1.00 95.69 86 VAL A N 1
ATOM 675 C CA . VAL A 1 86 ? -8.871 6.324 7.143 1.00 95.69 86 VAL A CA 1
ATOM 676 C C . VAL A 1 86 ? -8.049 5.045 6.998 1.00 95.69 86 VAL A C 1
ATOM 678 O O . VAL A 1 86 ? -6.881 5.121 6.631 1.00 95.69 86 VAL A O 1
ATOM 681 N N . ALA A 1 87 ? -8.666 3.878 7.204 1.00 97.44 87 ALA A N 1
ATOM 682 C CA . ALA A 1 87 ? -7.993 2.596 7.002 1.00 97.44 87 ALA A CA 1
ATOM 683 C C . ALA A 1 87 ? -7.523 2.415 5.547 1.00 97.44 87 ALA A C 1
ATOM 685 O O . ALA A 1 87 ? -6.368 2.075 5.318 1.00 97.44 87 ALA A O 1
ATOM 686 N N . ALA A 1 88 ? -8.372 2.727 4.562 1.00 98.12 88 ALA A N 1
ATOM 687 C CA . ALA A 1 88 ? -8.024 2.661 3.142 1.00 98.12 88 ALA A CA 1
ATOM 688 C C . ALA A 1 88 ? -6.868 3.596 2.780 1.00 98.12 88 ALA A C 1
ATOM 690 O O . ALA A 1 88 ? -5.970 3.204 2.041 1.00 98.12 88 ALA A O 1
ATOM 691 N N . LEU A 1 89 ? -6.853 4.808 3.335 1.00 98.00 89 LEU A N 1
ATOM 692 C CA . LEU A 1 89 ? -5.779 5.766 3.101 1.00 98.00 89 LEU A CA 1
ATOM 693 C C . LEU A 1 89 ? -4.459 5.343 3.764 1.00 98.00 89 LEU A C 1
ATOM 695 O O . LEU A 1 89 ? -3.398 5.582 3.194 1.00 98.00 89 LEU A O 1
ATOM 699 N N . LEU A 1 90 ? -4.509 4.683 4.927 1.00 98.12 90 LEU A N 1
ATOM 700 C CA . LEU A 1 90 ? -3.331 4.076 5.557 1.00 98.12 90 LEU A CA 1
ATOM 701 C C . LEU A 1 90 ? -2.806 2.885 4.746 1.00 98.12 90 LEU A C 1
ATOM 703 O O . LEU A 1 90 ? -1.608 2.822 4.494 1.00 98.12 90 LEU A O 1
ATOM 707 N N . VAL A 1 91 ? -3.684 1.986 4.284 1.00 98.31 91 VAL A N 1
ATOM 708 C CA . VAL A 1 91 ? -3.311 0.870 3.394 1.00 98.31 91 VAL A CA 1
ATOM 709 C C . VAL A 1 91 ? -2.654 1.401 2.125 1.00 98.31 91 VAL A C 1
ATOM 711 O O . VAL A 1 91 ? -1.535 1.006 1.808 1.00 98.31 91 VAL A O 1
ATOM 714 N N . LEU A 1 92 ? -3.308 2.344 1.441 1.00 98.38 92 LEU A N 1
ATOM 715 C CA . LEU A 1 92 ? -2.771 2.980 0.242 1.00 98.38 92 LEU A CA 1
ATOM 716 C C . LEU A 1 92 ? -1.426 3.656 0.525 1.00 98.38 92 LEU A C 1
ATOM 718 O O . LEU A 1 92 ? -0.499 3.489 -0.256 1.00 98.38 92 LEU A O 1
ATOM 722 N N . GLY A 1 93 ? -1.301 4.380 1.639 1.00 98.25 93 GLY A N 1
ATOM 723 C CA . GLY A 1 93 ? -0.060 5.045 2.029 1.00 98.25 93 GLY A CA 1
ATOM 724 C C . GLY A 1 93 ? 1.092 4.084 2.283 1.00 98.25 93 GLY A C 1
ATOM 725 O O . GLY A 1 93 ? 2.208 4.369 1.860 1.00 98.25 93 GLY A O 1
ATOM 726 N N . ILE A 1 94 ? 0.835 2.941 2.924 1.00 98.19 94 ILE A N 1
ATOM 727 C CA . ILE A 1 94 ? 1.865 1.931 3.201 1.00 98.19 94 ILE A CA 1
ATOM 728 C C . ILE A 1 94 ? 2.305 1.266 1.896 1.00 98.19 94 ILE A C 1
ATOM 730 O O . ILE A 1 94 ? 3.502 1.201 1.626 1.00 98.19 94 ILE A O 1
ATOM 734 N N . LEU A 1 95 ? 1.352 0.824 1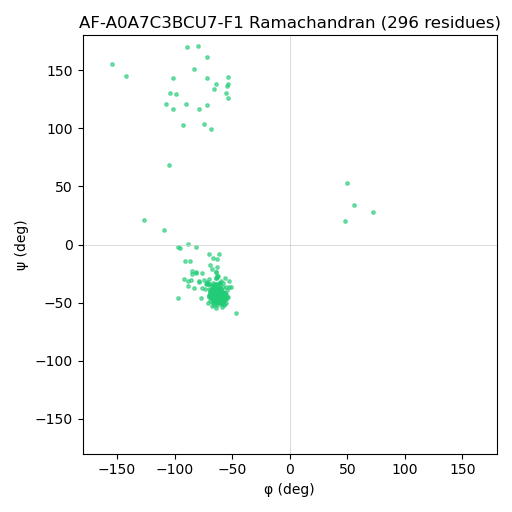.067 1.00 97.75 95 LEU A N 1
ATOM 735 C CA . LEU A 1 95 ? 1.650 0.209 -0.230 1.00 97.75 95 LEU A CA 1
ATOM 736 C C . LEU A 1 95 ? 2.411 1.183 -1.136 1.00 97.75 95 LEU A C 1
ATOM 738 O O . LEU A 1 95 ? 3.480 0.854 -1.642 1.00 97.75 95 LEU A O 1
ATOM 742 N N . SER A 1 96 ? 1.898 2.406 -1.266 1.00 98.06 96 SER A N 1
ATOM 743 C CA . SER A 1 96 ? 2.535 3.494 -2.005 1.00 98.06 96 SER A CA 1
ATOM 744 C C . SER A 1 96 ? 3.926 3.807 -1.446 1.00 98.06 96 SER A C 1
ATOM 746 O O . SER A 1 96 ? 4.884 3.886 -2.197 1.00 98.06 96 SER A O 1
ATOM 748 N N . GLY A 1 97 ? 4.098 3.906 -0.129 1.00 97.81 97 GLY A N 1
ATOM 749 C CA . GLY A 1 97 ? 5.399 4.197 0.477 1.00 97.81 97 GLY A CA 1
ATOM 750 C C . GLY A 1 97 ? 6.459 3.129 0.191 1.00 97.81 97 GLY A C 1
ATOM 751 O O . GLY A 1 97 ? 7.606 3.473 -0.085 1.00 97.81 97 GLY A O 1
ATOM 752 N N . ILE A 1 98 ? 6.084 1.845 0.211 1.00 96.75 98 ILE A N 1
ATOM 753 C CA . ILE A 1 98 ? 6.997 0.735 -0.112 1.00 96.75 98 ILE A CA 1
ATOM 754 C C . ILE A 1 98 ? 7.389 0.763 -1.592 1.00 96.75 98 ILE A C 1
ATOM 756 O O . ILE A 1 98 ? 8.555 0.537 -1.918 1.00 96.75 98 ILE A O 1
ATOM 760 N N . LEU A 1 99 ? 6.445 1.083 -2.483 1.00 97.12 99 LEU A N 1
ATOM 761 C CA . LEU A 1 99 ? 6.700 1.139 -3.923 1.00 97.12 99 LEU A CA 1
ATOM 762 C C . LEU A 1 99 ? 7.728 2.207 -4.323 1.00 97.12 99 LEU A C 1
ATOM 764 O O . LEU A 1 99 ? 8.371 2.038 -5.347 1.00 97.12 99 LEU A O 1
ATOM 768 N N . ILE A 1 100 ? 8.008 3.211 -3.487 1.00 97.94 100 ILE A N 1
ATOM 769 C CA . ILE A 1 100 ? 9.106 4.160 -3.751 1.00 97.94 100 ILE A CA 1
ATOM 770 C C . ILE A 1 100 ? 10.469 3.442 -3.805 1.00 97.94 100 ILE A C 1
ATOM 772 O O . ILE A 1 100 ? 11.349 3.821 -4.574 1.00 97.94 100 ILE A O 1
ATOM 776 N N . LEU A 1 101 ? 10.666 2.378 -3.018 1.00 95.69 101 LEU A N 1
ATOM 777 C CA . LEU A 1 101 ? 11.886 1.562 -3.100 1.00 95.69 101 LEU A CA 1
ATOM 778 C C . LEU A 1 101 ? 11.930 0.743 -4.397 1.00 95.69 101 LEU A C 1
ATOM 780 O O . LEU A 1 101 ? 13.005 0.537 -4.969 1.00 95.69 101 LEU A O 1
ATOM 784 N N . ALA A 1 102 ? 10.762 0.297 -4.867 1.00 94.94 102 ALA A N 1
ATOM 785 C CA . ALA A 1 102 ? 10.640 -0.354 -6.162 1.00 94.94 102 ALA A CA 1
ATOM 786 C C . ALA A 1 102 ? 10.982 0.631 -7.290 1.00 94.94 102 ALA A C 1
ATOM 788 O O . ALA A 1 102 ? 11.765 0.268 -8.159 1.00 94.94 102 ALA A O 1
ATOM 789 N N . ASP A 1 103 ? 10.528 1.885 -7.222 1.00 97.69 103 ASP A N 1
ATOM 790 C CA . ASP A 1 103 ? 10.855 2.927 -8.206 1.00 97.69 103 ASP A CA 1
ATOM 791 C C . ASP A 1 103 ? 12.358 3.152 -8.335 1.00 97.69 103 ASP A C 1
ATOM 793 O O . ASP A 1 103 ? 12.882 3.213 -9.445 1.00 97.69 103 ASP A O 1
ATOM 797 N N . LEU A 1 104 ? 13.076 3.229 -7.210 1.00 96.69 104 LEU A N 1
ATOM 798 C CA . LEU A 1 104 ? 14.534 3.372 -7.227 1.00 96.69 104 LEU A CA 1
ATOM 799 C C . LEU A 1 104 ? 15.209 2.187 -7.924 1.00 96.69 104 LEU A C 1
ATOM 801 O O . LEU A 1 104 ? 16.159 2.376 -8.682 1.00 96.69 104 LEU A O 1
ATOM 805 N N . THR A 1 105 ? 14.699 0.978 -7.691 1.00 95.94 105 THR A N 1
ATOM 806 C CA . THR A 1 105 ? 15.218 -0.245 -8.312 1.00 95.94 105 THR A CA 1
ATOM 807 C C . THR A 1 105 ? 14.897 -0.280 -9.807 1.00 95.94 105 THR A C 1
ATOM 809 O O . THR A 1 105 ? 15.777 -0.577 -10.611 1.00 95.94 105 THR A O 1
ATOM 812 N N . MET A 1 106 ? 13.672 0.088 -10.196 1.00 97.25 106 MET A N 1
ATOM 813 C CA . MET A 1 106 ? 13.252 0.167 -11.598 1.00 97.25 106 MET A CA 1
ATOM 814 C C . MET A 1 106 ? 14.069 1.207 -12.361 1.00 97.25 106 MET A C 1
ATOM 816 O O . MET A 1 106 ? 14.569 0.909 -13.437 1.00 97.25 106 MET A O 1
ATOM 820 N N . LEU A 1 107 ? 14.290 2.395 -11.793 1.00 97.44 107 LEU A N 1
ATOM 821 C CA . LEU A 1 107 ? 15.118 3.429 -12.420 1.00 97.44 107 LEU A CA 1
ATOM 822 C C . LEU A 1 107 ? 16.569 2.973 -12.623 1.00 97.44 107 LEU A C 1
ATOM 824 O O . LEU A 1 107 ? 17.167 3.268 -13.659 1.00 97.44 107 LEU A O 1
ATOM 828 N N . GLN A 1 108 ? 17.137 2.240 -11.661 1.00 97.00 108 GLN A N 1
ATOM 829 C CA . GLN A 1 108 ? 18.469 1.651 -11.813 1.00 97.00 108 GLN A CA 1
ATOM 830 C C . GLN A 1 108 ? 18.505 0.593 -12.917 1.00 97.00 108 GLN A C 1
ATOM 832 O O . GLN A 1 108 ? 19.455 0.564 -13.699 1.00 97.00 108 GLN A O 1
ATOM 837 N N . GLU A 1 109 ? 17.491 -0.267 -12.982 1.00 97.69 109 GLU A N 1
ATOM 838 C CA . GLU A 1 109 ? 17.427 -1.337 -13.974 1.00 97.69 109 GLU A CA 1
ATOM 839 C C . GLU A 1 109 ? 17.219 -0.788 -15.389 1.00 97.69 109 GLU A C 1
ATOM 841 O O . GLU A 1 109 ? 17.978 -1.139 -16.289 1.00 97.69 109 GLU A O 1
ATOM 846 N N . ILE A 1 110 ? 16.318 0.186 -15.553 1.00 97.88 110 ILE A N 1
ATOM 847 C CA . ILE A 1 110 ? 16.136 0.948 -16.797 1.00 97.88 110 ILE A CA 1
ATOM 848 C C . ILE A 1 110 ? 17.473 1.545 -17.258 1.00 97.88 110 ILE A C 1
ATOM 850 O O . ILE A 1 110 ? 17.838 1.434 -18.428 1.00 97.88 110 ILE A O 1
ATOM 854 N N . GLY A 1 111 ? 18.243 2.146 -16.343 1.00 96.75 111 GLY A N 1
ATOM 855 C CA . GLY A 1 111 ? 19.557 2.707 -16.662 1.00 96.75 111 GLY A CA 1
ATOM 856 C C . GLY A 1 111 ? 20.568 1.663 -17.157 1.00 96.75 111 GLY A C 1
ATOM 857 O O . GLY A 1 111 ? 21.300 1.922 -18.115 1.00 96.75 111 GLY A O 1
ATOM 858 N N . LYS A 1 112 ? 20.601 0.472 -16.543 1.00 97.44 112 LYS A N 1
ATOM 859 C CA . LYS A 1 112 ? 21.481 -0.632 -16.970 1.00 97.44 112 LYS A CA 1
ATOM 860 C C . LYS A 1 112 ? 21.072 -1.200 -18.325 1.00 97.44 112 LYS A C 1
ATOM 862 O O . LYS A 1 112 ? 21.937 -1.401 -19.173 1.00 97.44 112 LYS A O 1
ATOM 867 N N . GLN A 1 113 ? 19.778 -1.435 -18.525 1.00 97.69 113 GLN A N 1
ATOM 868 C CA . GLN A 1 113 ? 19.235 -1.959 -19.777 1.00 97.69 113 GLN A CA 1
ATOM 869 C C . GLN A 1 113 ? 19.489 -0.982 -20.927 1.00 97.69 113 GLN A C 1
ATOM 871 O O . GLN A 1 113 ? 20.010 -1.385 -21.966 1.00 97.69 113 GLN A O 1
ATOM 876 N N . TYR A 1 114 ? 19.265 0.316 -20.701 1.00 97.12 114 TYR A N 1
ATOM 877 C CA . TYR A 1 114 ? 19.622 1.366 -21.654 1.00 97.12 114 TYR A CA 1
ATOM 878 C C . TYR A 1 114 ? 21.110 1.311 -22.036 1.00 97.12 114 TYR A C 1
ATOM 880 O O . TYR A 1 114 ? 21.445 1.319 -23.219 1.00 97.12 114 TYR A O 1
ATOM 888 N N . ALA A 1 115 ? 22.011 1.186 -21.053 1.00 96.56 115 ALA A N 1
ATOM 889 C CA . ALA A 1 115 ? 23.452 1.097 -21.303 1.00 96.56 115 ALA A CA 1
ATOM 890 C C . ALA A 1 115 ? 23.862 -0.158 -22.101 1.00 96.56 115 ALA A C 1
ATOM 892 O O . ALA A 1 115 ? 24.910 -0.161 -22.746 1.00 96.56 115 ALA A O 1
ATOM 893 N N . GLN A 1 116 ? 23.046 -1.213 -22.068 1.00 97.62 116 GLN A N 1
ATOM 894 C CA . GLN A 1 116 ? 23.253 -2.465 -22.803 1.00 97.62 116 GLN A CA 1
ATOM 895 C C . GLN A 1 116 ? 22.515 -2.508 -24.151 1.00 97.62 116 GLN A C 1
ATOM 897 O O . GLN A 1 116 ? 22.666 -3.477 -24.895 1.00 97.62 116 GLN A O 1
ATOM 902 N N . GLY A 1 117 ? 21.738 -1.473 -24.490 1.00 97.00 117 GLY A N 1
ATOM 903 C CA . GLY A 1 117 ? 20.913 -1.453 -25.699 1.00 97.00 117 GLY A CA 1
ATOM 904 C C . GLY A 1 117 ? 19.691 -2.375 -25.617 1.00 97.00 117 GLY A C 1
ATOM 905 O O . GLY A 1 117 ? 19.253 -2.903 -26.637 1.00 97.00 117 GLY A O 1
ATOM 906 N N . TRP A 1 118 ? 19.173 -2.626 -24.411 1.00 97.88 118 TRP A N 1
ATOM 907 C CA . TRP A 1 118 ? 17.991 -3.458 -24.170 1.00 97.88 118 TRP A CA 1
ATOM 908 C C . TRP A 1 118 ? 16.751 -2.600 -23.914 1.00 97.88 118 TRP A C 1
ATOM 910 O O . TRP A 1 118 ? 16.828 -1.545 -23.288 1.00 97.88 118 TRP A O 1
ATOM 920 N N . HIS A 1 119 ? 15.603 -3.066 -24.408 1.00 97.25 119 HIS A N 1
ATOM 921 C CA . HIS A 1 119 ? 14.308 -2.430 -24.167 1.00 97.25 119 HIS A CA 1
ATOM 922 C C . HIS A 1 119 ? 13.852 -2.640 -22.721 1.00 97.2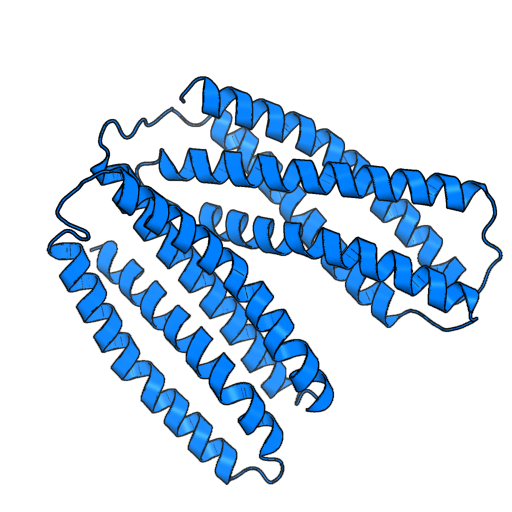5 119 HIS A C 1
ATOM 924 O O . HIS A 1 119 ? 14.031 -3.727 -22.178 1.00 97.25 119 HIS A O 1
ATOM 930 N N . SER A 1 120 ? 13.203 -1.622 -22.150 1.00 97.06 120 SER A N 1
ATOM 931 C CA . SER A 1 120 ? 12.845 -1.544 -20.723 1.00 97.06 120 SER A CA 1
ATOM 932 C C . SER A 1 120 ? 11.352 -1.266 -20.492 1.00 97.06 120 SER A C 1
ATOM 934 O O . SER A 1 120 ? 10.925 -0.735 -19.465 1.00 97.06 120 SER A O 1
ATOM 936 N N . THR A 1 121 ? 10.517 -1.563 -21.495 1.00 96.44 121 THR A N 1
ATOM 937 C CA . THR A 1 121 ? 9.095 -1.172 -21.502 1.00 96.44 121 THR A CA 1
ATOM 938 C C . THR A 1 121 ? 8.317 -1.764 -20.315 1.00 96.44 121 THR A C 1
ATOM 940 O O . THR A 1 121 ? 7.378 -1.138 -19.810 1.00 96.44 121 THR A O 1
ATOM 943 N N . GLY A 1 122 ? 8.702 -2.953 -19.838 1.00 94.44 122 GLY A N 1
ATOM 944 C CA . GLY A 1 122 ? 8.079 -3.590 -18.674 1.00 94.44 122 GLY A CA 1
ATOM 945 C C . GLY A 1 122 ? 8.351 -2.820 -17.380 1.00 94.44 122 GLY A C 1
ATOM 946 O O . GLY A 1 122 ? 7.424 -2.503 -16.635 1.00 94.44 122 GLY A O 1
ATOM 947 N N . GLU A 1 123 ? 9.603 -2.439 -17.158 1.00 96.19 123 GLU A N 1
ATOM 948 C CA . GLU A 1 123 ? 10.082 -1.670 -16.011 1.00 96.19 123 GLU A CA 1
ATOM 949 C C . GLU A 1 123 ? 9.434 -0.282 -15.976 1.00 96.19 123 GLU A C 1
ATOM 951 O O . GLU A 1 123 ? 8.968 0.162 -14.924 1.00 96.19 123 GLU A O 1
ATOM 956 N N . TRP A 1 124 ? 9.298 0.372 -17.135 1.00 97.94 124 TRP A N 1
ATOM 957 C CA . TRP A 1 124 ? 8.548 1.625 -17.260 1.00 97.94 124 TRP A CA 1
ATOM 958 C C . TRP A 1 124 ? 7.071 1.466 -16.904 1.00 97.94 124 TRP A C 1
ATOM 960 O O . TRP A 1 124 ? 6.500 2.334 -16.245 1.00 97.94 124 TRP A O 1
ATOM 970 N N . THR A 1 125 ? 6.445 0.356 -17.302 1.00 96.75 125 THR A N 1
ATOM 971 C CA . THR A 1 125 ? 5.043 0.077 -16.958 1.00 96.75 125 THR A CA 1
ATOM 972 C C . THR A 1 125 ? 4.870 -0.055 -15.445 1.00 96.75 125 THR A C 1
ATOM 974 O O . THR A 1 125 ? 3.926 0.506 -14.879 1.00 96.75 125 THR A O 1
ATOM 977 N N . ILE A 1 126 ? 5.802 -0.738 -14.774 1.00 95.06 126 ILE A N 1
ATOM 978 C CA . ILE A 1 126 ? 5.817 -0.859 -13.310 1.00 95.06 126 ILE A CA 1
ATOM 979 C C . ILE A 1 126 ? 5.995 0.523 -12.668 1.00 95.06 126 ILE A C 1
ATOM 981 O O . ILE A 1 126 ? 5.181 0.897 -11.823 1.00 95.06 126 ILE A O 1
ATOM 985 N N . LEU A 1 127 ? 6.983 1.302 -13.123 1.00 97.75 127 LEU A N 1
ATOM 986 C CA . LEU A 1 127 ? 7.279 2.645 -12.614 1.00 97.75 127 LEU A CA 1
ATOM 987 C C . LEU A 1 127 ? 6.106 3.625 -12.792 1.00 97.75 127 LEU A C 1
ATOM 989 O O . LEU A 1 127 ? 5.804 4.419 -11.903 1.00 97.75 127 LEU A O 1
ATOM 993 N N . PHE A 1 128 ? 5.405 3.595 -13.927 1.00 98.00 128 PHE A N 1
ATOM 994 C CA . PHE A 1 128 ? 4.229 4.448 -14.120 1.00 98.00 128 PHE A CA 1
ATOM 995 C C . PHE A 1 128 ? 3.033 3.982 -13.284 1.00 98.00 128 PHE A C 1
ATOM 997 O O . PHE A 1 128 ? 2.259 4.813 -12.801 1.00 98.00 128 PHE A O 1
ATOM 1004 N N . THR A 1 129 ? 2.902 2.673 -13.056 1.00 96.19 129 THR A N 1
ATOM 1005 C CA . THR A 1 129 ? 1.856 2.118 -12.188 1.00 96.19 129 THR A CA 1
ATOM 1006 C C . THR A 1 129 ? 2.064 2.534 -10.729 1.00 96.19 129 THR A C 1
ATOM 1008 O O . THR A 1 129 ? 1.119 2.992 -10.083 1.00 96.19 129 THR A O 1
ATOM 1011 N N . SER A 1 130 ? 3.290 2.445 -10.207 1.00 97.06 130 SER A N 1
ATOM 1012 C CA . SER A 1 130 ? 3.623 2.941 -8.864 1.00 97.06 130 SER A CA 1
ATOM 1013 C C . SER A 1 130 ? 3.471 4.460 -8.765 1.00 97.06 130 SER A C 1
ATOM 1015 O O . SER A 1 130 ? 2.839 4.948 -7.826 1.00 97.06 130 SER A O 1
ATOM 1017 N N . THR A 1 131 ? 3.909 5.205 -9.785 1.00 97.44 131 THR A N 1
ATOM 1018 C CA . THR A 1 131 ? 3.712 6.662 -9.879 1.00 97.44 131 THR A CA 1
ATOM 1019 C C . THR A 1 131 ? 2.227 7.035 -9.780 1.00 97.44 131 THR A C 1
ATOM 1021 O O . THR A 1 131 ? 1.870 7.962 -9.051 1.00 97.44 131 THR A O 1
ATOM 1024 N N . ALA A 1 132 ? 1.328 6.295 -10.438 1.00 98.25 132 ALA A N 1
ATOM 1025 C CA . ALA A 1 132 ? -0.114 6.524 -10.327 1.00 98.25 132 ALA A CA 1
ATOM 1026 C C . ALA A 1 132 ? -0.642 6.297 -8.895 1.00 98.25 132 ALA A C 1
ATOM 1028 O O . ALA A 1 132 ? -1.481 7.065 -8.415 1.00 98.25 132 ALA A O 1
ATOM 1029 N N . LEU A 1 133 ? -0.123 5.292 -8.180 1.00 97.69 133 LEU A N 1
ATOM 1030 C CA . LEU A 1 133 ? -0.462 5.055 -6.772 1.00 97.69 133 LEU A CA 1
ATOM 1031 C C . LEU A 1 133 ? 0.060 6.171 -5.856 1.00 97.69 133 LEU A C 1
ATOM 1033 O O . LEU A 1 133 ? -0.674 6.611 -4.966 1.00 97.69 133 LEU A O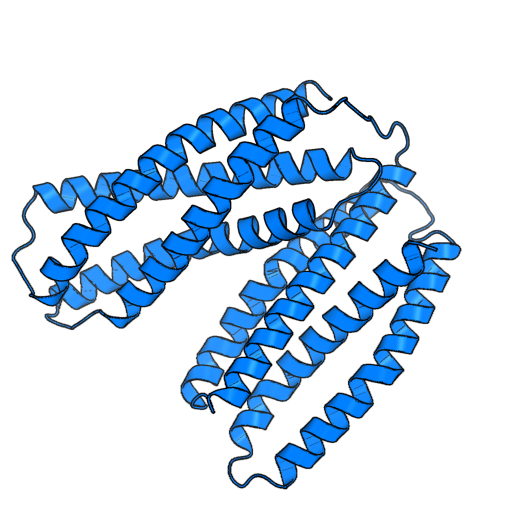 1
ATOM 1037 N N . HIS A 1 134 ? 1.267 6.689 -6.106 1.00 98.38 134 HIS A N 1
ATOM 1038 C CA . HIS A 1 134 ? 1.795 7.859 -5.397 1.00 98.38 134 HIS A CA 1
ATOM 1039 C C . HIS A 1 134 ? 0.916 9.092 -5.619 1.00 98.38 134 HIS A C 1
ATOM 1041 O O . HIS A 1 134 ? 0.582 9.788 -4.656 1.00 98.38 134 HIS A O 1
ATOM 1047 N N . ALA A 1 135 ? 0.482 9.328 -6.862 1.00 98.44 135 ALA A N 1
ATOM 1048 C CA . ALA A 1 135 ? -0.437 10.411 -7.207 1.00 98.44 135 ALA A CA 1
ATOM 1049 C C . ALA A 1 135 ? -1.741 10.306 -6.409 1.00 98.44 135 ALA A C 1
ATOM 1051 O O . ALA A 1 135 ? -2.190 11.281 -5.801 1.00 98.44 135 ALA A O 1
ATOM 1052 N N . LEU A 1 136 ? -2.324 9.102 -6.378 1.00 98.50 136 LEU A N 1
ATOM 1053 C CA . LEU A 1 136 ? -3.556 8.821 -5.654 1.00 98.50 136 LEU A CA 1
ATOM 1054 C C . LEU A 1 136 ? -3.379 9.067 -4.151 1.00 98.50 136 LEU A C 1
ATOM 1056 O O . LEU A 1 136 ? -4.212 9.733 -3.535 1.00 98.50 136 LEU A O 1
ATOM 1060 N N . PHE A 1 137 ? -2.283 8.588 -3.558 1.00 98.56 137 PHE A N 1
ATOM 1061 C CA . PHE A 1 137 ? -2.015 8.812 -2.142 1.00 98.56 137 PHE A CA 1
ATOM 1062 C C . PHE A 1 137 ? -1.828 10.297 -1.817 1.00 98.56 137 PHE A C 1
ATOM 1064 O O . PHE A 1 137 ? -2.476 10.797 -0.895 1.00 98.56 137 PHE A O 1
ATOM 1071 N N . ILE A 1 138 ? -0.994 11.026 -2.567 1.00 98.38 138 ILE A N 1
ATOM 1072 C CA . ILE A 1 138 ? -0.768 12.469 -2.365 1.00 98.38 138 ILE A CA 1
ATOM 1073 C C . ILE A 1 138 ? -2.093 13.235 -2.504 1.00 98.38 138 ILE A C 1
ATOM 1075 O O . ILE A 1 138 ? -2.447 14.031 -1.630 1.00 98.38 138 ILE A O 1
ATOM 1079 N N . GLY A 1 139 ? -2.859 12.943 -3.559 1.00 98.19 139 GLY A N 1
ATOM 1080 C CA . GLY A 1 139 ? -4.129 13.602 -3.861 1.00 98.19 139 GLY A CA 1
ATOM 1081 C C . GLY A 1 139 ? -5.217 13.372 -2.811 1.00 98.19 139 GLY A C 1
ATOM 1082 O O . GLY A 1 139 ? -6.000 14.281 -2.543 1.00 98.19 139 GLY A O 1
ATOM 1083 N N . LEU A 1 140 ? -5.258 12.196 -2.176 1.00 98.38 140 LEU A N 1
ATOM 1084 C CA . LEU A 1 140 ? -6.239 11.881 -1.130 1.00 98.38 140 LEU A CA 1
ATOM 1085 C C . LEU A 1 140 ? -5.776 12.292 0.276 1.00 98.38 140 LEU A C 1
ATOM 1087 O O . LEU A 1 140 ? -6.591 12.721 1.098 1.00 98.38 140 LEU A O 1
ATOM 1091 N N . SER A 1 141 ? -4.479 12.181 0.568 1.00 98.12 141 SER A N 1
ATOM 1092 C CA . SER A 1 141 ? -3.933 12.459 1.901 1.00 98.12 141 SER A CA 1
ATOM 1093 C C . SER A 1 141 ? -3.883 13.945 2.230 1.00 98.12 141 SER A C 1
ATOM 1095 O O . SER A 1 141 ? -4.208 14.316 3.357 1.00 98.12 141 SER A O 1
ATOM 1097 N N . LEU A 1 142 ? -3.563 14.816 1.268 1.00 97.69 142 LEU A N 1
ATOM 1098 C CA . LEU A 1 142 ? -3.530 16.263 1.496 1.00 97.69 142 LEU A CA 1
ATOM 1099 C C . LEU A 1 142 ? -4.892 16.823 1.960 1.00 97.69 142 LEU A C 1
ATOM 1101 O O . LEU A 1 142 ? -4.942 17.434 3.035 1.00 97.69 142 LEU A O 1
ATOM 1105 N N . PRO A 1 143 ? -6.016 16.583 1.252 1.00 97.69 143 PRO A N 1
ATOM 1106 C CA . PRO A 1 143 ? -7.337 16.991 1.724 1.00 97.69 143 PRO A CA 1
ATOM 1107 C C . PRO A 1 143 ? -7.702 16.379 3.079 1.00 97.69 143 PRO A C 1
ATOM 1109 O O . PRO A 1 143 ? -8.262 17.075 3.927 1.00 97.69 143 PRO A O 1
ATOM 1112 N N . ALA A 1 144 ? -7.363 15.106 3.314 1.00 96.69 144 ALA A N 1
ATOM 1113 C CA . ALA A 1 144 ? -7.639 14.434 4.583 1.00 96.69 144 ALA A CA 1
ATOM 1114 C C . ALA A 1 144 ? -6.882 15.080 5.758 1.00 96.69 144 ALA A C 1
ATOM 1116 O O . ALA A 1 144 ? -7.471 15.342 6.808 1.00 96.69 144 ALA A O 1
ATOM 1117 N N . LEU A 1 145 ? -5.599 15.405 5.577 1.00 96.50 145 LEU A N 1
ATOM 1118 C CA . LEU A 1 145 ? -4.783 16.093 6.579 1.00 96.50 145 LEU A CA 1
ATOM 1119 C C . LEU A 1 145 ? -5.325 17.498 6.884 1.00 96.50 145 LEU A C 1
ATOM 1121 O O . LEU A 1 145 ? -5.425 17.876 8.053 1.00 96.50 145 LEU A O 1
ATOM 1125 N N . ILE A 1 146 ? -5.731 18.251 5.856 1.00 96.31 146 ILE A N 1
ATOM 1126 C CA . ILE A 1 146 ? -6.342 19.581 6.017 1.00 96.31 146 ILE A CA 1
ATOM 1127 C C . ILE A 1 146 ? -7.686 19.476 6.750 1.00 96.31 146 ILE A C 1
ATOM 1129 O O . ILE A 1 146 ? -7.955 20.257 7.667 1.00 96.31 146 ILE A O 1
ATOM 1133 N N . ALA A 1 147 ? -8.522 18.498 6.395 1.00 94.50 147 ALA A N 1
ATOM 1134 C CA . ALA A 1 147 ? -9.790 18.251 7.075 1.00 94.50 147 ALA A CA 1
ATOM 1135 C C . ALA A 1 147 ? -9.575 17.900 8.559 1.00 94.50 147 ALA A C 1
ATOM 1137 O O . ALA A 1 147 ? -10.270 18.433 9.427 1.00 94.50 147 ALA A O 1
ATOM 1138 N N . ASN A 1 148 ? -8.556 17.093 8.873 1.00 92.25 148 ASN A N 1
ATOM 1139 C CA . ASN A 1 148 ? -8.205 16.718 10.245 1.00 92.25 148 ASN A CA 1
ATOM 1140 C C . ASN A 1 148 ? -7.762 17.906 11.115 1.00 92.25 148 ASN A C 1
ATOM 1142 O O . ASN A 1 148 ? -7.977 17.873 12.330 1.00 92.25 148 ASN A O 1
ATOM 1146 N N . LEU A 1 149 ? -7.173 18.955 10.523 1.00 90.75 149 LEU A N 1
ATOM 1147 C CA . LEU A 1 149 ? -6.846 20.192 11.243 1.00 90.75 149 LEU A CA 1
ATOM 1148 C C . LEU A 1 149 ? -8.094 20.962 11.685 1.00 90.75 149 LEU A C 1
ATOM 1150 O O . LEU A 1 149 ? -8.078 21.583 12.746 1.00 90.75 149 LEU A O 1
ATOM 1154 N N . ARG A 1 150 ? -9.153 20.932 10.869 1.00 88.56 150 ARG A N 1
ATOM 1155 C CA . ARG A 1 150 ? -10.417 21.643 11.123 1.00 88.56 150 ARG A CA 1
ATOM 1156 C C . ARG A 1 150 ? -11.363 20.852 12.021 1.00 88.56 150 ARG A C 1
ATOM 1158 O O . ARG A 1 150 ? -12.239 21.435 12.651 1.00 88.56 150 ARG A O 1
ATOM 1165 N N . ALA A 1 151 ? -11.198 19.533 12.074 1.00 85.19 151 ALA A N 1
ATOM 1166 C CA . ALA A 1 151 ? -12.038 18.669 12.883 1.00 85.19 151 ALA A CA 1
ATOM 1167 C C . ALA A 1 151 ? -11.838 18.952 14.386 1.00 85.19 151 ALA A C 1
ATOM 1169 O O . ALA A 1 151 ? -10.687 18.994 14.850 1.00 85.19 151 ALA A O 1
ATOM 1170 N N . PRO A 1 152 ? -12.928 19.078 15.173 1.00 77.50 152 PRO A N 1
ATOM 1171 C CA . PRO A 1 152 ? -12.830 19.272 16.612 1.00 77.50 152 PRO A CA 1
ATOM 1172 C C . PRO A 1 152 ? -11.971 18.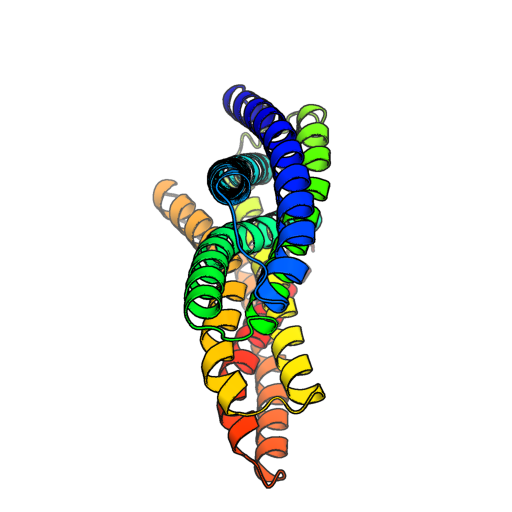170 17.239 1.00 77.50 152 PRO A C 1
ATOM 1174 O O . PRO A 1 152 ? -11.921 17.023 16.779 1.00 77.50 152 PRO A O 1
ATOM 1177 N N . GLY A 1 153 ? -11.206 18.543 18.262 1.00 64.94 153 GLY A N 1
ATOM 1178 C CA . GLY A 1 153 ? -10.404 17.578 18.995 1.00 64.94 153 GLY A CA 1
ATOM 1179 C C . GLY A 1 153 ? -11.302 16.741 19.887 1.00 64.94 153 GLY A C 1
ATOM 1180 O O . GLY A 1 153 ? -11.682 17.222 20.943 1.00 64.94 153 GLY A O 1
ATOM 1181 N N . SER A 1 154 ? -11.587 15.501 19.506 1.00 61.31 154 SER A N 1
ATOM 1182 C CA . SER A 1 154 ? -11.925 14.477 20.489 1.00 61.31 154 SER A CA 1
ATOM 1183 C C . SER A 1 154 ? -10.612 13.997 21.099 1.00 61.31 154 SER A C 1
ATOM 1185 O O . SER A 1 154 ? -9.748 13.515 20.373 1.00 61.31 154 SER A O 1
ATOM 1187 N N . SER A 1 155 ? -10.410 14.196 22.395 1.00 59.59 155 SER A N 1
ATOM 1188 C CA . SER A 1 155 ? -9.445 13.390 23.140 1.00 59.59 155 SER A CA 1
ATOM 1189 C C . SER A 1 155 ? -10.229 12.191 23.664 1.00 59.59 155 SER A C 1
ATOM 1191 O O . SER A 1 155 ? -11.237 12.401 24.340 1.00 59.59 155 SER A O 1
ATOM 1193 N N . PRO A 1 156 ? -9.865 10.947 23.323 1.00 59.12 156 PRO A N 1
ATOM 1194 C CA . PRO A 1 156 ? -10.221 9.826 24.165 1.00 59.12 156 PRO A CA 1
ATOM 1195 C C . PRO A 1 156 ? -9.392 10.026 25.431 1.00 59.12 156 PRO A C 1
ATOM 1197 O O . PRO A 1 156 ? -8.188 9.759 25.428 1.00 59.12 156 PRO A O 1
ATOM 1200 N N . ASP A 1 157 ? -10.007 10.564 26.480 1.00 63.03 157 ASP A N 1
ATOM 1201 C CA . ASP A 1 157 ? -9.350 10.652 27.788 1.00 63.03 157 ASP A CA 1
ATOM 1202 C C . ASP A 1 157 ? -9.198 9.255 28.423 1.00 63.03 157 ASP A C 1
ATOM 1204 O O . ASP A 1 157 ? -8.466 9.080 29.392 1.00 63.03 157 ASP A O 1
ATOM 1208 N N . GLU A 1 158 ? -9.806 8.233 27.810 1.00 74.50 158 GLU A N 1
ATOM 1209 C CA . GLU A 1 158 ? -9.837 6.855 28.284 1.00 74.50 158 GLU A CA 1
ATOM 1210 C C . GLU A 1 158 ? -8.935 5.933 27.436 1.00 74.50 158 GLU A C 1
ATOM 1212 O O . GLU A 1 158 ? -9.167 5.778 26.230 1.00 74.50 158 GLU A O 1
ATOM 1217 N N . PRO A 1 159 ? -7.928 5.269 28.042 1.00 77.50 159 PRO A N 1
ATOM 1218 C CA . PRO A 1 159 ? -7.090 4.260 27.381 1.00 77.50 159 PRO A CA 1
ATOM 1219 C C . PRO A 1 159 ? -7.892 3.146 26.694 1.00 77.50 159 PRO A C 1
ATOM 1221 O O . PRO A 1 159 ? -7.545 2.728 25.591 1.00 77.50 159 PRO A O 1
ATOM 1224 N N . MET A 1 160 ? -9.014 2.737 27.297 1.00 78.00 160 MET A N 1
ATOM 1225 C CA . MET A 1 160 ? -9.920 1.712 26.766 1.00 78.00 160 MET A CA 1
ATOM 1226 C C . MET A 1 160 ? -10.464 2.072 25.374 1.00 78.00 160 MET A C 1
ATOM 1228 O O . MET A 1 160 ? -10.569 1.220 24.495 1.00 78.00 160 MET A O 1
ATOM 1232 N N . LEU A 1 161 ? -10.730 3.359 25.126 1.00 83.56 161 LEU A N 1
ATOM 1233 C CA . LEU A 1 161 ? -11.225 3.819 23.831 1.00 83.56 161 LEU A CA 1
ATOM 1234 C C . LEU A 1 161 ? -10.135 3.774 22.749 1.00 83.56 161 LEU A C 1
ATOM 1236 O O . LEU A 1 161 ? -10.429 3.479 21.592 1.00 83.56 161 LEU A O 1
ATOM 1240 N N . ARG A 1 162 ? -8.870 4.027 23.109 1.00 86.31 162 ARG A N 1
ATOM 1241 C CA . ARG A 1 162 ? -7.744 3.931 22.162 1.00 86.31 162 ARG A CA 1
ATOM 1242 C C . ARG A 1 162 ? -7.505 2.498 21.715 1.00 86.31 162 ARG A C 1
ATOM 1244 O O . ARG A 1 162 ? -7.240 2.267 20.537 1.00 86.31 162 ARG A O 1
ATOM 1251 N N . ASP A 1 163 ? -7.621 1.558 22.644 1.00 88.69 163 ASP A N 1
ATOM 1252 C CA . ASP A 1 163 ? -7.504 0.140 22.339 1.00 88.69 163 ASP A CA 1
ATOM 1253 C C . ASP A 1 163 ? -8.632 -0.340 21.418 1.00 88.69 163 ASP A C 1
ATOM 1255 O O . ASP A 1 163 ? -8.364 -0.946 20.382 1.00 88.69 163 ASP A O 1
ATOM 1259 N N . HIS A 1 164 ? -9.879 0.037 21.718 1.00 90.31 164 HIS A N 1
ATOM 1260 C CA . HIS A 1 164 ? -11.025 -0.255 20.855 1.00 90.31 164 HIS A CA 1
ATOM 1261 C C . HIS A 1 164 ? -10.820 0.257 19.416 1.00 90.31 164 HIS A C 1
ATOM 1263 O O . HIS A 1 164 ? -11.082 -0.438 18.435 1.00 90.31 164 HIS A O 1
ATOM 1269 N N . VAL A 1 165 ? -10.291 1.471 19.276 1.00 92.12 165 VAL A N 1
ATOM 1270 C CA . VAL A 1 165 ? -9.989 2.105 17.985 1.00 92.12 165 VAL A CA 1
ATOM 1271 C C . VAL A 1 165 ? -8.843 1.400 17.252 1.00 92.12 165 VAL A C 1
ATOM 1273 O O . VAL A 1 165 ? -8.916 1.225 16.034 1.00 92.12 165 VAL A O 1
ATOM 1276 N N . ALA A 1 166 ? -7.801 0.965 17.964 1.00 93.38 166 ALA A N 1
ATOM 1277 C CA . ALA A 1 166 ? -6.705 0.183 17.392 1.00 93.38 166 ALA A CA 1
ATOM 1278 C C . ALA A 1 166 ? -7.172 -1.212 16.934 1.00 93.38 166 ALA A C 1
ATOM 1280 O O . ALA A 1 166 ? -6.798 -1.660 15.846 1.00 93.38 166 ALA A O 1
ATOM 1281 N N . PHE A 1 167 ? -8.050 -1.854 17.707 1.00 93.81 167 PHE A N 1
ATOM 1282 C CA . PHE A 1 167 ? -8.717 -3.104 17.345 1.00 93.81 167 PHE A CA 1
ATOM 1283 C C . PHE A 1 167 ? -9.554 -2.942 16.065 1.00 93.81 167 PHE A C 1
ATOM 1285 O O . PHE A 1 167 ? -9.355 -3.676 15.092 1.00 93.81 167 PHE A O 1
ATOM 1292 N N . GLN A 1 168 ? -10.407 -1.911 15.998 1.00 95.25 168 GLN A N 1
ATOM 1293 C CA . GLN A 1 168 ? -11.177 -1.586 14.789 1.00 95.25 168 GLN A CA 1
ATOM 1294 C C . GLN A 1 168 ? -10.275 -1.322 13.580 1.00 95.25 168 GLN A C 1
ATOM 1296 O O . GLN A 1 168 ? -10.535 -1.826 12.487 1.00 95.25 168 GLN A O 1
ATOM 1301 N N . LEU A 1 169 ? -9.207 -0.539 13.756 1.00 96.44 169 LEU A N 1
ATOM 1302 C CA . LEU A 1 169 ? -8.271 -0.229 12.679 1.00 96.44 169 LEU A CA 1
ATOM 1303 C C . LEU A 1 169 ? -7.556 -1.489 12.171 1.00 96.44 169 LEU A C 1
ATOM 1305 O O . LEU A 1 169 ? -7.380 -1.633 10.960 1.00 96.44 169 LEU A O 1
ATOM 1309 N N . THR A 1 170 ? -7.198 -2.412 13.066 1.00 97.12 170 THR A N 1
ATOM 1310 C CA . THR A 1 170 ? -6.567 -3.695 12.722 1.00 97.12 170 THR A CA 1
ATOM 1311 C C . THR A 1 170 ? -7.479 -4.531 11.830 1.00 97.12 170 THR A C 1
ATOM 1313 O O . THR A 1 170 ? -7.056 -4.953 10.754 1.00 97.12 170 THR A O 1
ATOM 1316 N N . HIS A 1 171 ? -8.751 -4.697 12.200 1.00 97.56 171 HIS A N 1
ATOM 1317 C CA . HIS A 1 171 ? -9.693 -5.469 11.389 1.00 97.56 171 HIS A CA 1
ATOM 1318 C C . HIS A 1 171 ? -10.158 -4.729 10.122 1.00 97.56 171 HIS A C 1
ATOM 1320 O O . HIS A 1 171 ? -10.387 -5.365 9.094 1.00 97.56 171 HIS A O 1
ATOM 1326 N N . LEU A 1 172 ? -10.238 -3.393 10.113 1.00 98.00 172 LEU A N 1
ATOM 1327 C CA . LEU A 1 172 ? -10.492 -2.638 8.872 1.00 98.00 172 LEU A CA 1
ATOM 1328 C C . LEU A 1 172 ? -9.354 -2.825 7.872 1.00 98.00 172 LEU A C 1
ATOM 1330 O O . LEU A 1 172 ? -9.600 -3.123 6.705 1.00 98.00 172 LEU A O 1
ATOM 1334 N N . THR A 1 173 ? -8.116 -2.706 8.343 1.00 98.12 173 THR A N 1
ATOM 1335 C CA . THR A 1 173 ? -6.917 -2.923 7.527 1.00 98.12 173 THR A CA 1
ATOM 1336 C C . THR A 1 173 ? -6.851 -4.375 7.052 1.00 98.12 173 THR A C 1
ATOM 1338 O O . THR A 1 173 ? -6.658 -4.613 5.865 1.00 98.12 173 THR A O 1
ATOM 1341 N N . GLY A 1 174 ? -7.105 -5.342 7.942 1.00 98.38 174 GLY A N 1
ATOM 1342 C CA . GLY A 1 174 ? -7.163 -6.766 7.607 1.00 98.38 174 GLY A CA 1
ATOM 1343 C C . GLY A 1 174 ? -8.215 -7.076 6.544 1.00 98.38 174 GLY A C 1
ATOM 1344 O O . GLY A 1 174 ? -7.914 -7.755 5.569 1.00 98.38 174 GLY A O 1
ATOM 1345 N N . SER A 1 175 ? -9.411 -6.496 6.653 1.00 98.44 175 SER A N 1
ATOM 1346 C CA . SER A 1 175 ? -10.474 -6.667 5.653 1.00 98.44 175 SER A CA 1
ATOM 1347 C C . SER A 1 175 ? -10.071 -6.108 4.288 1.00 98.44 175 SER A C 1
ATOM 1349 O O . SER A 1 175 ? -10.307 -6.746 3.268 1.00 98.44 175 SER A O 1
ATOM 1351 N N . LEU A 1 176 ? -9.429 -4.935 4.252 1.00 98.31 176 LEU A N 1
ATOM 1352 C CA . LEU A 1 176 ? -8.951 -4.326 3.008 1.00 98.31 176 LEU A CA 1
ATOM 1353 C C . LEU A 1 176 ? -7.824 -5.146 2.367 1.00 98.31 176 LEU A C 1
ATOM 1355 O O . LEU A 1 176 ? -7.885 -5.427 1.174 1.00 98.31 176 LEU A O 1
ATOM 1359 N N . CYS A 1 177 ? -6.832 -5.578 3.149 1.00 98.50 177 CYS A N 1
ATOM 1360 C CA . CYS A 1 177 ? -5.756 -6.452 2.680 1.00 98.50 177 CYS A CA 1
ATOM 1361 C C . CYS A 1 177 ? -6.300 -7.808 2.201 1.00 98.50 177 CYS A C 1
ATOM 1363 O O . CYS A 1 177 ? -5.915 -8.283 1.136 1.00 98.50 177 CYS A O 1
ATOM 1365 N N . GLY A 1 178 ? -7.237 -8.400 2.945 1.00 98.38 178 GLY A N 1
ATOM 1366 C CA . GLY A 1 178 ? -7.937 -9.626 2.569 1.00 98.38 178 GLY A CA 1
ATOM 1367 C C . GLY A 1 178 ? -8.707 -9.474 1.257 1.00 98.38 178 GLY A C 1
ATOM 1368 O O . GLY A 1 178 ? -8.599 -10.331 0.384 1.00 98.38 178 GLY A O 1
ATOM 1369 N N . ALA A 1 179 ? -9.421 -8.361 1.066 1.00 98.25 179 ALA A N 1
ATOM 1370 C CA . ALA A 1 179 ? -10.136 -8.068 -0.175 1.00 98.25 179 ALA A CA 1
ATOM 1371 C C . ALA A 1 179 ? -9.182 -7.859 -1.362 1.00 98.25 179 ALA A C 1
ATOM 1373 O O . ALA A 1 179 ? -9.405 -8.438 -2.423 1.00 98.25 179 ALA A O 1
ATOM 1374 N N . LEU A 1 180 ? -8.106 -7.085 -1.183 1.00 97.50 180 LEU A N 1
ATOM 1375 C CA . LEU A 1 180 ? -7.097 -6.848 -2.221 1.00 97.50 180 LEU A CA 1
ATOM 1376 C C . LEU A 1 180 ? -6.394 -8.143 -2.635 1.00 97.50 180 LEU A C 1
ATOM 1378 O O . LEU A 1 180 ? -6.290 -8.426 -3.825 1.00 97.50 180 LEU A O 1
ATOM 1382 N N . GLY A 1 181 ? -5.958 -8.953 -1.670 1.00 96.94 181 GLY A N 1
ATOM 1383 C CA . GLY A 1 181 ? -5.332 -10.240 -1.954 1.00 96.94 181 GLY A CA 1
ATOM 1384 C C . GLY A 1 181 ? -6.310 -11.238 -2.572 1.00 96.94 181 GLY A C 1
ATOM 1385 O O . GLY A 1 181 ? -5.939 -11.972 -3.485 1.00 96.94 181 GLY A O 1
ATOM 1386 N N . THR A 1 182 ? -7.583 -11.199 -2.155 1.00 96.12 182 THR A N 1
ATOM 1387 C CA . THR A 1 182 ? -8.654 -11.993 -2.772 1.00 96.12 182 THR A CA 1
ATOM 1388 C C . THR A 1 182 ? -8.862 -11.611 -4.239 1.00 96.12 182 THR A C 1
ATOM 1390 O O . THR A 1 182 ? -8.893 -12.465 -5.121 1.00 96.12 182 THR A O 1
ATOM 1393 N N . ALA A 1 183 ? -8.942 -10.311 -4.526 1.00 96.25 183 ALA A N 1
ATOM 1394 C CA . ALA A 1 183 ? -9.070 -9.802 -5.887 1.00 96.25 183 ALA A CA 1
ATOM 1395 C C . ALA A 1 183 ? -7.840 -10.131 -6.749 1.00 96.25 183 ALA A C 1
ATOM 1397 O O . ALA A 1 183 ? -7.995 -10.487 -7.918 1.00 96.25 183 ALA A O 1
ATOM 1398 N N . ALA A 1 184 ? -6.632 -10.060 -6.182 1.00 93.56 184 ALA A N 1
ATOM 1399 C CA . ALA A 1 184 ? -5.395 -10.379 -6.888 1.00 93.56 184 ALA A CA 1
ATOM 1400 C C . ALA A 1 184 ? -5.359 -11.846 -7.348 1.00 93.56 184 ALA A C 1
ATOM 1402 O O . ALA A 1 184 ? -5.089 -12.103 -8.522 1.00 93.56 184 ALA A O 1
ATOM 1403 N N . TRP A 1 185 ? -5.694 -12.806 -6.475 1.00 90.38 185 TRP A N 1
ATOM 1404 C CA . TRP A 1 185 ? -5.709 -14.216 -6.885 1.00 90.38 185 TRP A CA 1
ATOM 1405 C C . TRP A 1 185 ? -6.855 -14.523 -7.856 1.00 90.38 185 TRP A C 1
ATOM 1407 O O . TRP A 1 185 ? -6.644 -15.252 -8.822 1.00 90.38 185 TRP A O 1
ATOM 1417 N N . LEU A 1 186 ? -8.043 -13.934 -7.660 1.00 92.25 186 LEU A N 1
ATOM 1418 C CA . LEU A 1 186 ? -9.159 -14.091 -8.601 1.00 92.25 186 LEU A CA 1
ATOM 1419 C C . LEU A 1 186 ? -8.780 -13.579 -9.991 1.00 92.25 186 LEU A C 1
ATOM 1421 O O . LEU A 1 186 ? -9.103 -14.214 -10.991 1.00 92.25 186 LEU A O 1
ATOM 1425 N N . THR A 1 187 ? -8.056 -12.460 -10.048 1.00 92.31 187 THR A N 1
ATOM 1426 C CA . THR A 1 187 ? -7.540 -11.902 -11.300 1.00 92.31 187 THR A CA 1
ATOM 1427 C C . THR A 1 187 ? -6.528 -12.847 -11.937 1.00 92.31 187 THR A C 1
ATOM 1429 O O . THR A 1 187 ? -6.652 -13.133 -13.123 1.00 92.31 187 THR A O 1
ATOM 1432 N N . ALA A 1 188 ? -5.581 -13.387 -11.162 1.00 90.31 188 ALA A N 1
ATOM 1433 C CA . ALA A 1 188 ? -4.605 -14.364 -11.648 1.00 90.31 188 ALA A CA 1
ATOM 1434 C C . ALA A 1 188 ? -5.270 -15.608 -12.264 1.00 90.31 188 ALA A C 1
ATOM 1436 O O . ALA A 1 188 ? -4.853 -16.059 -13.330 1.00 90.31 188 ALA A O 1
ATOM 1437 N N . VAL A 1 189 ? -6.335 -16.120 -11.636 1.00 89.06 189 VAL A N 1
ATOM 1438 C CA . VAL A 1 189 ? -7.140 -17.225 -12.184 1.00 89.06 189 VAL A CA 1
ATOM 1439 C C . VAL A 1 189 ? -7.879 -16.791 -13.452 1.00 89.06 189 VAL A C 1
ATOM 1441 O O . VAL A 1 189 ? -7.840 -17.503 -14.452 1.00 89.06 189 VAL A O 1
ATOM 1444 N N . ALA A 1 190 ? -8.525 -15.622 -13.438 1.00 90.56 190 ALA A N 1
ATOM 1445 C CA . ALA A 1 190 ? -9.329 -15.132 -14.557 1.00 90.56 190 ALA A CA 1
ATOM 1446 C C . ALA A 1 190 ? -8.507 -14.907 -15.835 1.00 90.56 190 ALA A C 1
ATOM 1448 O O . ALA A 1 190 ? -8.993 -15.194 -16.927 1.00 90.56 190 ALA A O 1
ATOM 1449 N N . ILE A 1 191 ? -7.268 -14.424 -15.703 1.00 90.19 191 ILE A N 1
ATOM 1450 C CA . ILE A 1 191 ? -6.364 -14.200 -16.842 1.00 90.19 191 ILE A CA 1
ATOM 1451 C C . ILE A 1 191 ? -5.520 -15.429 -17.194 1.00 90.19 191 ILE A C 1
ATOM 1453 O O . ILE A 1 191 ? -4.710 -15.342 -18.112 1.00 90.19 191 ILE A O 1
ATOM 1457 N N . GLN A 1 192 ? -5.678 -16.542 -16.465 1.00 88.50 192 GLN A N 1
ATOM 1458 C CA . GLN A 1 192 ? -4.840 -17.739 -16.591 1.00 88.50 192 GLN A CA 1
ATOM 1459 C C . GLN A 1 192 ? -3.347 -17.388 -16.552 1.00 88.50 192 GLN A C 1
ATOM 1461 O O . GLN A 1 192 ? -2.583 -17.708 -17.463 1.00 88.50 192 GLN A O 1
ATOM 1466 N N . ALA A 1 193 ? -2.947 -16.657 -15.507 1.00 87.38 193 ALA A N 1
ATOM 1467 C CA . ALA A 1 193 ? -1.589 -16.152 -15.386 1.00 87.38 193 ALA A CA 1
ATOM 1468 C C . ALA A 1 193 ? -0.562 -17.303 -15.488 1.00 87.38 193 ALA A C 1
ATOM 1470 O O . ALA A 1 193 ? -0.709 -18.307 -14.783 1.00 87.38 193 ALA A O 1
ATOM 1471 N N . PRO A 1 194 ? 0.481 -17.165 -16.330 1.00 87.81 194 PRO A N 1
ATOM 1472 C CA . PRO A 1 194 ? 1.542 -18.157 -16.441 1.00 87.81 194 PRO A CA 1
ATOM 1473 C C . PRO A 1 194 ? 2.165 -18.491 -15.081 1.00 87.81 194 PRO A C 1
ATOM 1475 O O . PRO A 1 194 ? 2.452 -17.594 -14.286 1.00 87.81 194 PRO A O 1
ATOM 1478 N N . THR A 1 195 ? 2.428 -19.774 -14.832 1.00 86.81 195 THR A N 1
ATOM 1479 C CA . THR A 1 195 ? 2.950 -20.277 -13.547 1.00 86.81 195 THR A CA 1
ATOM 1480 C C . THR A 1 195 ? 4.251 -19.596 -13.135 1.00 86.81 195 THR A C 1
ATOM 1482 O O . THR A 1 195 ? 4.368 -19.162 -11.995 1.00 86.81 195 THR A O 1
ATOM 1485 N N . TRP A 1 196 ? 5.174 -19.378 -14.074 1.00 85.88 196 TRP A N 1
ATOM 1486 C CA . TRP A 1 196 ? 6.440 -18.685 -13.812 1.00 85.88 196 TRP A CA 1
ATOM 1487 C C . TRP A 1 196 ? 6.254 -17.239 -13.313 1.00 85.88 196 TRP A C 1
ATOM 1489 O O . TRP A 1 196 ? 7.036 -16.767 -12.487 1.00 85.88 196 TRP A O 1
ATOM 1499 N N . ILE A 1 197 ? 5.205 -16.534 -13.766 1.00 85.88 197 ILE A N 1
ATOM 1500 C CA . ILE A 1 197 ? 4.865 -15.195 -13.254 1.00 85.88 197 ILE A CA 1
ATOM 1501 C C . ILE A 1 197 ? 4.365 -15.326 -11.821 1.00 85.88 197 ILE A C 1
ATOM 1503 O O . ILE A 1 197 ? 4.742 -14.543 -10.951 1.00 85.88 197 ILE A O 1
ATOM 1507 N N . LEU A 1 198 ? 3.517 -16.316 -11.555 1.00 87.75 198 LEU A N 1
ATOM 1508 C CA . LEU A 1 198 ? 2.933 -16.525 -10.235 1.00 87.75 198 LEU A CA 1
ATOM 1509 C C . LEU A 1 198 ? 3.968 -16.941 -9.196 1.00 87.75 198 LEU A C 1
ATOM 1511 O O . LEU A 1 198 ? 3.943 -16.404 -8.095 1.00 87.75 198 LEU A O 1
ATOM 1515 N N . GLU A 1 199 ? 4.920 -17.801 -9.543 1.00 86.62 199 GLU A N 1
ATOM 1516 C CA . GLU A 1 199 ? 6.016 -18.184 -8.646 1.00 86.62 199 GLU A CA 1
ATOM 1517 C C . GLU A 1 199 ? 6.789 -16.963 -8.125 1.00 86.62 199 GLU A C 1
ATOM 1519 O O . GLU A 1 199 ? 7.122 -16.889 -6.942 1.00 86.62 199 GLU A O 1
ATOM 1524 N N . GLN A 1 200 ? 7.013 -15.965 -8.984 1.00 82.50 200 GLN A N 1
ATOM 1525 C CA . GLN A 1 200 ? 7.743 -14.745 -8.630 1.00 82.50 200 GLN A CA 1
ATOM 1526 C C . GLN A 1 200 ? 6.857 -13.699 -7.935 1.00 82.50 200 GLN A C 1
ATOM 1528 O O . GLN A 1 200 ? 7.294 -12.988 -7.022 1.00 82.50 200 GLN A O 1
ATOM 1533 N N . THR A 1 201 ? 5.598 -13.585 -8.364 1.00 84.56 201 THR A N 1
ATOM 1534 C CA . THR A 1 201 ? 4.706 -12.502 -7.932 1.00 84.56 201 THR A CA 1
ATOM 1535 C C . THR A 1 201 ? 3.873 -12.855 -6.712 1.00 84.56 201 THR A C 1
ATOM 1537 O O . THR A 1 201 ? 3.592 -11.961 -5.925 1.00 84.56 201 THR A O 1
ATOM 1540 N N . VAL A 1 202 ? 3.516 -14.120 -6.480 1.00 86.88 202 VAL A N 1
ATOM 1541 C CA . VAL A 1 202 ? 2.615 -14.512 -5.384 1.00 86.88 202 VAL A CA 1
ATOM 1542 C C . VAL A 1 202 ? 3.199 -14.168 -4.016 1.00 86.88 202 VAL A C 1
ATOM 1544 O O . VAL A 1 202 ? 2.512 -13.561 -3.193 1.00 86.88 202 VAL A O 1
ATOM 1547 N N . ILE A 1 203 ? 4.467 -14.509 -3.772 1.00 85.44 203 ILE A N 1
ATOM 1548 C CA . ILE A 1 203 ? 5.127 -14.215 -2.492 1.00 85.44 203 ILE A CA 1
ATOM 1549 C C . ILE A 1 203 ? 5.334 -12.706 -2.348 1.00 85.44 203 ILE A C 1
ATOM 1551 O O . ILE A 1 203 ? 5.008 -12.131 -1.310 1.00 85.44 203 ILE A O 1
ATOM 1555 N N . THR A 1 204 ? 5.831 -12.056 -3.400 1.00 89.25 204 THR A N 1
ATOM 1556 C CA . THR A 1 204 ? 6.175 -10.629 -3.381 1.00 89.25 204 THR A CA 1
ATOM 1557 C C . THR A 1 204 ? 4.933 -9.748 -3.239 1.00 89.25 204 THR A C 1
ATOM 1559 O O . THR A 1 204 ? 4.851 -8.933 -2.321 1.00 89.25 204 THR A O 1
ATOM 1562 N N . LEU A 1 205 ? 3.930 -9.941 -4.099 1.00 91.19 205 LEU A N 1
ATOM 1563 C CA . LEU A 1 205 ? 2.662 -9.214 -4.065 1.00 91.19 205 LEU A CA 1
ATOM 1564 C C . LEU A 1 205 ? 1.852 -9.579 -2.820 1.00 91.19 205 LEU A C 1
ATOM 1566 O O . LEU A 1 205 ? 1.283 -8.694 -2.186 1.00 91.19 205 LEU A O 1
ATOM 1570 N N . GLY A 1 206 ? 1.831 -10.857 -2.431 1.00 93.25 206 GLY A N 1
ATOM 1571 C CA . GLY A 1 206 ? 1.153 -11.301 -1.217 1.00 93.25 206 GLY A CA 1
ATOM 1572 C C . GLY A 1 206 ? 1.748 -10.658 0.038 1.00 93.25 206 GLY A C 1
ATOM 1573 O O . GLY A 1 206 ? 1.020 -10.083 0.848 1.00 93.25 206 GLY A O 1
ATOM 1574 N N . GLY A 1 207 ? 3.077 -10.670 0.163 1.00 93.88 207 GLY A N 1
ATOM 1575 C CA . GLY A 1 207 ? 3.797 -9.989 1.238 1.00 93.88 207 GLY A CA 1
ATOM 1576 C C . GLY A 1 207 ? 3.552 -8.479 1.239 1.00 93.88 207 GLY A C 1
ATOM 1577 O O . GLY A 1 207 ? 3.255 -7.901 2.288 1.00 93.88 207 GLY A O 1
ATOM 1578 N N . LEU A 1 208 ? 3.585 -7.844 0.063 1.00 95.12 208 LEU A N 1
ATOM 1579 C CA . LEU A 1 208 ? 3.287 -6.420 -0.090 1.00 95.12 208 LEU A CA 1
ATOM 1580 C C . LEU A 1 208 ? 1.862 -6.090 0.390 1.00 95.12 208 LEU A C 1
ATOM 1582 O O . LEU A 1 208 ? 1.697 -5.199 1.221 1.00 95.12 208 LEU A O 1
ATOM 1586 N N . ILE A 1 209 ? 0.849 -6.847 -0.051 1.00 97.19 209 ILE A N 1
ATOM 1587 C CA . ILE A 1 209 ? -0.559 -6.661 0.344 1.00 97.19 209 ILE A CA 1
ATOM 1588 C C . ILE A 1 209 ? -0.770 -6.905 1.845 1.00 97.19 209 ILE A C 1
ATOM 1590 O O . ILE A 1 209 ? -1.590 -6.222 2.454 1.00 97.19 209 ILE A O 1
ATOM 1594 N N . LEU A 1 210 ? -0.045 -7.844 2.463 1.00 97.25 210 LEU A N 1
ATOM 1595 C CA . LEU A 1 210 ? -0.142 -8.125 3.903 1.00 97.25 210 LEU A CA 1
ATOM 1596 C C . LEU A 1 210 ? 0.568 -7.091 4.776 1.00 97.25 210 LEU A C 1
ATOM 1598 O O . LEU A 1 210 ? 0.200 -6.925 5.940 1.00 97.25 210 LEU A O 1
ATOM 1602 N N . THR A 1 211 ? 1.569 -6.392 4.240 1.00 97.38 211 THR A N 1
ATOM 1603 C CA . THR A 1 211 ? 2.411 -5.476 5.021 1.00 97.38 211 THR A CA 1
ATOM 1604 C C . THR A 1 211 ? 1.604 -4.415 5.787 1.00 97.38 211 THR A C 1
ATOM 1606 O O . THR A 1 211 ? 1.854 -4.259 6.983 1.00 97.38 211 THR A O 1
ATOM 1609 N N . PRO A 1 212 ? 0.595 -3.731 5.201 1.00 97.75 212 PRO A N 1
ATOM 1610 C CA . PRO A 1 212 ? -0.249 -2.802 5.947 1.00 97.75 212 PRO A CA 1
ATOM 1611 C C . PRO A 1 212 ? -0.920 -3.431 7.170 1.00 97.75 212 PRO A C 1
ATOM 1613 O O . PRO A 1 212 ? -0.874 -2.858 8.259 1.00 97.75 212 PRO A O 1
ATOM 1616 N N . TYR A 1 213 ? -1.504 -4.622 7.012 1.00 98.31 213 TYR A N 1
ATOM 1617 C CA . TYR A 1 213 ? -2.145 -5.339 8.111 1.00 98.31 213 TYR A CA 1
ATOM 1618 C C . TYR A 1 213 ? -1.138 -5.694 9.207 1.00 98.31 213 TYR A C 1
ATOM 1620 O O . TYR A 1 213 ? -1.387 -5.398 10.374 1.00 98.31 213 TYR A O 1
ATOM 1628 N N . LEU A 1 214 ? 0.018 -6.253 8.837 1.00 98.06 214 LEU A N 1
ATOM 1629 C CA . LEU A 1 214 ? 1.055 -6.632 9.798 1.00 98.06 214 LEU A CA 1
ATOM 1630 C C . LEU A 1 214 ? 1.591 -5.422 10.572 1.00 98.06 214 LEU A C 1
ATOM 1632 O O . LEU A 1 214 ? 1.755 -5.508 11.785 1.00 98.06 214 LEU A O 1
ATOM 1636 N N . LEU A 1 215 ? 1.814 -4.281 9.915 1.00 97.31 215 LEU A N 1
ATOM 1637 C CA . LEU A 1 215 ? 2.281 -3.066 10.590 1.00 97.31 215 LEU A CA 1
ATOM 1638 C C . LEU A 1 215 ? 1.258 -2.543 11.605 1.00 97.31 215 LEU A C 1
ATOM 1640 O O . LEU A 1 215 ? 1.626 -2.239 12.739 1.00 97.31 215 LEU A O 1
ATOM 1644 N N . ILE A 1 216 ? -0.023 -2.469 11.232 1.00 97.19 216 ILE A N 1
ATOM 1645 C CA . ILE A 1 216 ? -1.088 -2.024 12.144 1.00 97.19 216 ILE A CA 1
ATOM 1646 C C . ILE A 1 216 ? -1.279 -3.015 13.299 1.00 97.19 216 ILE A C 1
ATOM 1648 O O . ILE A 1 216 ? -1.384 -2.593 14.452 1.00 97.19 216 ILE A O 1
ATOM 1652 N N . LEU A 1 217 ? -1.247 -4.319 13.012 1.00 96.75 217 LEU A N 1
ATOM 1653 C CA . LEU A 1 217 ? -1.300 -5.376 14.020 1.00 96.75 217 LEU A CA 1
ATOM 1654 C C . LEU A 1 217 ? -0.146 -5.238 15.023 1.00 96.75 217 LEU A C 1
ATOM 1656 O O . LEU A 1 217 ? -0.371 -5.282 16.228 1.00 96.75 217 LEU A O 1
ATOM 1660 N N . LEU A 1 218 ? 1.083 -5.020 14.546 1.00 95.94 218 LEU A N 1
ATOM 1661 C CA . LEU A 1 218 ? 2.250 -4.821 15.407 1.00 95.94 218 LEU A CA 1
ATOM 1662 C C . LEU A 1 218 ? 2.128 -3.562 16.268 1.00 95.94 218 LEU A C 1
ATOM 1664 O O . LEU A 1 218 ? 2.495 -3.604 17.442 1.00 95.94 218 LEU A O 1
ATOM 1668 N N . VAL A 1 219 ? 1.591 -2.464 15.724 1.00 92.69 219 VAL A N 1
ATOM 1669 C CA . VAL A 1 219 ? 1.311 -1.246 16.503 1.00 92.69 219 VAL A CA 1
ATOM 1670 C C . VAL A 1 219 ? 0.337 -1.547 17.642 1.00 92.69 219 VAL A C 1
ATOM 1672 O O . VAL A 1 219 ? 0.600 -1.150 18.778 1.00 92.69 219 VAL A O 1
ATOM 1675 N N . TRP A 1 220 ? -0.743 -2.280 17.363 1.00 92.88 220 TRP A N 1
ATOM 1676 C CA . TRP A 1 220 ? -1.736 -2.652 18.372 1.00 92.88 220 TRP A CA 1
ATOM 1677 C C . TRP A 1 220 ? -1.176 -3.622 19.429 1.00 92.88 220 TRP A C 1
ATOM 1679 O O . TRP A 1 220 ? -1.326 -3.396 20.631 1.00 92.88 220 TRP A O 1
ATOM 1689 N N . LEU A 1 221 ? -0.440 -4.658 19.015 1.00 91.75 221 LEU A N 1
ATOM 1690 C CA . LEU A 1 221 ? 0.223 -5.584 19.942 1.00 91.75 221 LEU A CA 1
ATOM 1691 C C . LEU A 1 221 ? 1.257 -4.867 20.822 1.00 91.75 221 LEU A C 1
ATOM 1693 O O . LEU A 1 221 ? 1.409 -5.180 22.005 1.00 91.75 221 LEU A O 1
ATOM 1697 N N . TRP A 1 222 ? 1.968 -3.887 20.262 1.00 90.44 222 TRP A N 1
ATOM 1698 C CA . TRP A 1 222 ? 2.927 -3.080 21.006 1.00 90.44 222 TRP A CA 1
ATOM 1699 C C . TRP A 1 222 ? 2.252 -2.162 22.029 1.00 90.44 222 TRP A C 1
ATOM 1701 O O . TRP A 1 222 ? 2.767 -2.037 23.142 1.00 90.44 222 TRP A O 1
ATOM 1711 N N . SER A 1 223 ? 1.106 -1.548 21.700 1.00 85.44 223 SER A N 1
ATOM 1712 C CA . SER A 1 223 ? 0.343 -0.772 22.689 1.00 85.44 223 SER A CA 1
ATOM 1713 C C . SER A 1 223 ? -0.155 -1.658 23.830 1.00 85.44 223 SER A C 1
ATOM 1715 O O . SER A 1 223 ? 0.052 -1.310 24.990 1.00 85.44 223 SER A O 1
ATOM 1717 N N . LYS A 1 224 ? -0.662 -2.862 23.526 1.00 84.12 224 LYS A N 1
ATOM 1718 C CA . LYS A 1 224 ? -1.120 -3.825 24.543 1.00 84.12 224 LYS A CA 1
ATOM 1719 C C . LYS A 1 224 ? -0.033 -4.213 25.544 1.00 84.12 224 LYS A C 1
ATOM 1721 O O . LYS A 1 224 ? -0.296 -4.279 26.740 1.00 84.12 224 LYS A O 1
ATOM 1726 N N . ARG A 1 225 ? 1.206 -4.424 25.084 1.00 84.50 225 ARG A N 1
ATOM 1727 C CA . ARG A 1 225 ? 2.331 -4.768 25.976 1.00 84.50 225 ARG A CA 1
ATOM 1728 C C . ARG A 1 225 ? 2.674 -3.668 26.982 1.00 84.50 225 ARG A C 1
ATOM 1730 O O . ARG A 1 225 ? 3.232 -3.980 28.029 1.00 84.50 225 ARG A O 1
ATOM 1737 N N . LYS A 1 226 ? 2.409 -2.400 26.657 1.00 78.12 226 LYS A N 1
ATOM 1738 C CA . LYS A 1 226 ? 2.782 -1.261 27.509 1.00 78.12 226 LYS A CA 1
ATOM 1739 C C . LYS A 1 226 ? 1.758 -0.948 28.586 1.00 78.12 226 LYS A C 1
ATOM 1741 O O . LYS A 1 226 ? 2.155 -0.472 29.645 1.00 78.12 226 LYS A O 1
ATOM 1746 N N . ASP A 1 227 ? 0.482 -1.205 28.325 1.00 67.06 227 ASP A N 1
ATOM 1747 C CA . ASP A 1 227 ? -0.580 -0.658 29.165 1.00 67.06 227 ASP A CA 1
ATOM 1748 C C . ASP A 1 227 ? -0.844 -1.456 30.457 1.00 67.06 227 ASP A C 1
ATOM 1750 O O . ASP A 1 227 ? -1.644 -1.005 31.268 1.00 67.06 227 ASP A O 1
ATOM 1754 N N . LEU A 1 228 ? -0.160 -2.587 30.718 1.00 54.06 228 LEU A N 1
ATOM 1755 C CA . LEU A 1 228 ? -0.359 -3.438 31.917 1.00 54.06 228 LEU A CA 1
ATOM 1756 C C . LEU A 1 228 ? -1.844 -3.751 32.212 1.00 54.06 228 LEU A C 1
ATOM 1758 O O . LEU A 1 228 ? -2.196 -4.100 33.337 1.00 54.06 228 LEU A O 1
ATOM 1762 N N . ILE A 1 229 ? -2.720 -3.618 31.212 1.00 55.94 229 ILE A N 1
ATOM 1763 C CA . ILE A 1 229 ? -4.139 -3.930 31.335 1.00 55.94 229 ILE A CA 1
ATOM 1764 C C . ILE A 1 229 ? -4.211 -5.458 31.417 1.00 55.94 229 ILE A C 1
ATOM 1766 O O . ILE A 1 229 ? -3.731 -6.117 30.491 1.00 55.94 229 ILE A O 1
ATOM 1770 N N . PRO A 1 230 ? -4.751 -6.033 32.508 1.00 60.09 230 PRO A N 1
ATOM 1771 C CA . PRO A 1 230 ? -4.806 -7.484 32.679 1.00 60.09 230 PRO A CA 1
ATOM 1772 C C . PRO A 1 230 ? -5.561 -8.172 31.536 1.00 60.09 230 PRO A C 1
ATOM 1774 O O . PRO A 1 230 ? -5.185 -9.265 31.110 1.00 60.09 230 PRO A O 1
ATOM 1777 N N . ASP A 1 231 ? -6.572 -7.488 30.997 1.00 72.62 231 ASP A N 1
ATOM 1778 C CA . ASP A 1 231 ? -7.513 -8.051 30.042 1.00 72.62 231 ASP A CA 1
ATOM 1779 C C . ASP A 1 231 ? -7.185 -7.622 28.604 1.00 72.62 231 ASP A C 1
ATOM 1781 O O . ASP A 1 231 ? -7.207 -6.446 28.228 1.00 72.62 231 ASP A O 1
ATOM 1785 N N . TRP A 1 232 ? -6.853 -8.612 27.774 1.00 77.19 232 TRP A N 1
ATOM 1786 C CA . TRP A 1 232 ? -6.538 -8.418 26.356 1.00 77.19 232 TRP A CA 1
ATOM 1787 C C . TRP A 1 232 ? -7.762 -8.041 25.526 1.00 77.19 232 TRP A C 1
ATOM 1789 O O . TRP A 1 232 ? -7.625 -7.326 24.533 1.00 77.19 232 TRP A O 1
ATOM 1799 N N . PHE A 1 233 ? -8.932 -8.499 25.947 1.00 83.62 233 PHE A N 1
ATOM 1800 C CA . PHE A 1 233 ? -10.211 -8.282 25.296 1.00 83.62 233 PHE A CA 1
ATOM 1801 C C . PHE A 1 233 ? -11.273 -8.082 26.371 1.00 83.62 233 PHE A C 1
ATOM 1803 O O . PHE A 1 233 ? -11.206 -8.724 27.420 1.00 83.62 233 PHE A O 1
ATOM 1810 N N . ASP A 1 234 ? -12.255 -7.227 26.100 1.00 85.75 234 ASP A N 1
ATOM 1811 C CA . ASP A 1 234 ? -13.487 -7.242 26.882 1.00 85.75 234 ASP A CA 1
ATOM 1812 C C . ASP A 1 234 ? -14.333 -8.489 26.538 1.00 85.75 234 ASP A C 1
ATOM 1814 O O . ASP A 1 234 ? -14.138 -9.140 25.507 1.00 85.75 234 ASP A O 1
ATOM 1818 N N . GLU A 1 235 ? -15.276 -8.849 27.413 1.00 89.12 235 GLU A N 1
ATOM 1819 C CA . GLU A 1 235 ? -16.131 -10.034 27.233 1.00 89.12 235 GLU A CA 1
ATOM 1820 C C . GLU A 1 235 ? -16.872 -10.022 25.884 1.00 89.12 235 GLU A C 1
ATOM 1822 O O . GLU A 1 235 ? -17.019 -11.055 25.229 1.00 89.12 235 GLU A O 1
ATOM 1827 N N . LYS A 1 236 ? -17.294 -8.841 25.420 1.00 90.00 236 LYS A N 1
ATOM 1828 C CA . LYS A 1 236 ? -17.991 -8.689 24.142 1.00 90.00 236 LYS A CA 1
ATOM 1829 C C . LYS A 1 236 ? -17.046 -8.939 22.965 1.00 90.00 236 LYS A C 1
ATOM 1831 O O . LYS A 1 236 ? -17.386 -9.699 22.066 1.00 90.00 236 LYS A O 1
ATOM 1836 N N . GLN A 1 237 ? -15.840 -8.382 22.993 1.00 91.31 237 GLN A N 1
ATOM 1837 C CA . GLN A 1 237 ? -14.801 -8.589 21.991 1.00 91.31 237 GLN A CA 1
ATOM 1838 C C . GLN A 1 237 ? -14.412 -10.065 21.888 1.00 91.31 237 GLN A C 1
ATOM 1840 O O . GLN A 1 237 ? -14.227 -10.560 20.777 1.00 91.31 237 GLN A O 1
ATOM 1845 N N . ILE A 1 238 ? -14.327 -10.786 23.013 1.00 93.44 238 ILE A N 1
ATOM 1846 C CA . ILE A 1 238 ? -14.091 -12.239 23.006 1.00 93.44 238 ILE A CA 1
ATOM 1847 C C . ILE A 1 238 ? -15.219 -12.950 22.255 1.00 93.44 238 ILE A C 1
ATOM 1849 O O . ILE A 1 238 ? -14.951 -13.769 21.372 1.00 93.44 238 ILE A O 1
ATOM 1853 N N . GLN A 1 239 ? -16.475 -12.625 22.569 1.00 95.06 239 GLN A N 1
ATOM 1854 C CA . GLN A 1 239 ? -17.634 -13.217 21.901 1.00 95.06 239 GLN A CA 1
ATOM 1855 C C . GLN A 1 239 ? -17.671 -12.885 20.403 1.00 95.06 239 GLN A C 1
ATOM 1857 O O . GLN A 1 239 ? -17.944 -13.773 19.591 1.00 95.06 239 GLN A O 1
ATOM 1862 N N . ASP A 1 240 ? -17.354 -11.649 20.021 1.00 95.06 240 ASP A N 1
ATOM 1863 C CA . ASP A 1 240 ? -17.320 -11.204 18.626 1.00 95.06 240 ASP A CA 1
ATOM 1864 C C . ASP A 1 240 ? -16.223 -11.927 17.839 1.00 95.06 240 ASP A C 1
ATOM 1866 O O . ASP A 1 240 ? -16.480 -12.467 16.761 1.00 95.06 240 ASP A O 1
ATOM 1870 N N . VAL A 1 241 ? -15.014 -12.021 18.402 1.00 95.88 241 VAL A N 1
ATOM 1871 C CA . VAL A 1 241 ? -13.891 -12.754 17.802 1.00 95.88 241 VAL A CA 1
ATOM 1872 C C . VAL A 1 241 ? -14.212 -14.245 17.684 1.00 95.88 241 VAL A C 1
ATOM 1874 O O . VAL A 1 241 ? -13.919 -14.849 16.650 1.00 95.88 241 VAL A O 1
ATOM 1877 N N . ALA A 1 242 ? -14.845 -14.852 18.691 1.00 96.75 242 ALA A N 1
ATOM 1878 C CA . ALA A 1 242 ? -15.236 -16.260 18.653 1.00 96.75 242 ALA A CA 1
ATOM 1879 C C . ALA A 1 242 ? -16.284 -16.535 17.560 1.00 96.75 242 ALA A C 1
ATOM 1881 O O . ALA A 1 242 ? -16.114 -17.453 16.753 1.00 96.75 242 ALA A O 1
ATOM 1882 N N . LYS A 1 243 ? -17.332 -15.705 17.473 1.00 97.44 243 LYS A N 1
ATOM 1883 C CA . LYS A 1 243 ? -18.361 -15.796 16.423 1.00 97.44 243 LYS A CA 1
ATOM 1884 C C . LYS A 1 243 ? -17.773 -15.562 15.028 1.00 97.44 243 LYS A C 1
ATOM 1886 O O . LYS A 1 243 ? -18.085 -16.316 14.107 1.00 97.44 243 LYS A O 1
ATOM 1891 N N . ALA A 1 244 ? -16.889 -14.575 14.866 1.00 97.56 244 ALA A N 1
ATOM 1892 C CA . ALA A 1 244 ? -16.201 -14.309 13.602 1.00 97.56 244 ALA A CA 1
ATOM 1893 C C . ALA A 1 244 ? -15.269 -15.461 13.191 1.00 97.56 244 ALA A C 1
ATOM 1895 O O . ALA A 1 244 ? -15.194 -15.810 12.010 1.00 97.56 244 ALA A O 1
ATOM 1896 N N . SER A 1 245 ? -14.595 -16.087 14.161 1.00 97.81 245 SER A N 1
ATOM 1897 C CA . SER A 1 245 ? -13.759 -17.273 13.940 1.00 97.81 245 SER A CA 1
ATOM 1898 C C . SER A 1 245 ? -14.597 -18.463 13.480 1.00 97.81 245 SER A C 1
ATOM 1900 O O . SER A 1 245 ? -14.240 -19.120 12.504 1.00 97.81 245 SER A O 1
ATOM 1902 N N . LEU A 1 246 ? -15.746 -18.703 14.122 1.00 98.12 246 LEU A N 1
ATOM 1903 C CA . LEU A 1 246 ? -16.686 -19.742 13.703 1.00 98.12 246 LEU A CA 1
ATOM 1904 C C . LEU A 1 246 ? -17.230 -19.467 12.295 1.00 98.12 246 LEU A C 1
ATOM 1906 O O . LEU A 1 246 ? -17.221 -20.361 11.455 1.00 98.12 246 LEU A O 1
ATOM 1910 N N . GLY A 1 247 ? -17.645 -18.231 12.004 1.00 97.75 247 GLY A N 1
ATOM 1911 C CA . GLY A 1 247 ? -18.096 -17.839 10.666 1.00 97.75 247 GLY A CA 1
ATOM 1912 C C . GLY A 1 247 ? -17.013 -18.042 9.603 1.00 97.75 247 GLY A C 1
ATOM 1913 O O . GLY A 1 247 ? -17.283 -18.584 8.536 1.00 97.75 247 GLY A O 1
ATOM 1914 N N . THR A 1 248 ? -15.766 -17.699 9.923 1.00 98.06 248 THR A N 1
ATOM 1915 C CA . THR A 1 248 ? -14.607 -17.952 9.056 1.00 98.06 248 THR A CA 1
ATOM 1916 C C . THR A 1 248 ? -14.412 -19.442 8.806 1.00 98.06 248 THR A C 1
ATOM 1918 O O . THR A 1 248 ? -14.286 -19.844 7.654 1.00 98.06 248 THR A O 1
ATOM 1921 N N . LEU A 1 249 ? -14.480 -20.271 9.851 1.00 97.50 249 LEU A N 1
ATOM 1922 C CA . LEU A 1 249 ? -14.397 -21.729 9.738 1.00 97.50 249 LEU A CA 1
ATOM 1923 C C . LEU A 1 249 ? -15.560 -22.336 8.937 1.00 97.50 249 LEU A C 1
ATOM 1925 O O . LEU A 1 249 ? -15.398 -23.393 8.342 1.00 97.50 249 LEU A O 1
ATOM 1929 N N . LEU A 1 250 ? -16.730 -21.701 8.903 1.00 97.81 250 LEU A N 1
ATOM 1930 C CA . LEU A 1 250 ? -17.855 -22.164 8.086 1.00 97.81 250 LEU A CA 1
ATOM 1931 C C . LEU A 1 250 ? -17.739 -21.735 6.618 1.00 97.81 250 LEU A C 1
ATOM 1933 O O . LEU A 1 250 ? -18.328 -22.380 5.757 1.00 97.81 250 LEU A O 1
ATOM 1937 N N . VAL A 1 251 ? -16.990 -20.671 6.318 1.00 96.69 251 VAL A N 1
ATOM 1938 C CA . VAL A 1 251 ? -16.858 -20.120 4.959 1.00 96.69 251 VAL A CA 1
ATOM 1939 C C . VAL A 1 251 ? -15.599 -20.621 4.251 1.00 96.69 251 VAL A C 1
ATOM 1941 O O . VAL A 1 251 ? -15.670 -21.024 3.089 1.00 96.69 251 VAL A O 1
ATOM 1944 N N . THR A 1 252 ? -14.443 -20.615 4.920 1.00 96.69 252 THR A N 1
ATOM 1945 C CA . THR A 1 252 ? -13.162 -20.890 4.256 1.00 96.69 252 THR A CA 1
ATOM 1946 C C . THR A 1 252 ? -13.010 -22.350 3.823 1.00 96.69 252 THR A C 1
ATOM 1948 O O . THR A 1 252 ? -12.649 -22.555 2.664 1.00 96.69 252 THR A O 1
ATOM 1951 N N . PRO A 1 253 ? -13.341 -23.386 4.624 1.00 96.44 253 PRO A N 1
ATOM 1952 C CA . PRO A 1 253 ? -13.170 -24.773 4.202 1.00 96.44 253 PRO A CA 1
ATOM 1953 C C . PRO A 1 253 ? -14.068 -25.182 3.028 1.00 96.44 253 PRO A C 1
ATOM 1955 O O . PRO A 1 253 ? -13.538 -25.821 2.123 1.00 96.44 253 PRO A O 1
ATOM 1958 N N . PRO A 1 254 ? -15.365 -24.805 2.939 1.00 97.06 254 PRO A N 1
ATOM 1959 C CA . PRO A 1 254 ? -16.156 -25.080 1.738 1.00 97.06 254 PRO A CA 1
ATOM 1960 C C . PRO A 1 254 ? -15.580 -24.450 0.467 1.00 97.06 254 PRO A C 1
ATOM 1962 O O . PRO A 1 254 ? -15.568 -25.094 -0.582 1.00 97.06 254 PRO A O 1
ATOM 1965 N N . ILE A 1 255 ? -15.059 -23.221 0.553 1.00 94.94 255 ILE A N 1
ATOM 1966 C CA . ILE A 1 255 ? -14.417 -22.559 -0.591 1.00 94.94 255 ILE A CA 1
ATOM 1967 C C . ILE A 1 255 ? -13.110 -23.270 -0.961 1.00 94.94 255 ILE A C 1
ATOM 1969 O O . ILE A 1 255 ? -12.875 -23.528 -2.140 1.00 94.94 255 ILE A O 1
ATOM 1973 N N . MET A 1 256 ? -12.291 -23.654 0.021 1.00 94.94 256 MET A N 1
ATOM 1974 C CA . MET A 1 256 ? -11.063 -24.417 -0.232 1.00 94.94 256 MET A CA 1
ATOM 1975 C C . MET A 1 256 ? -11.344 -25.829 -0.761 1.00 94.94 256 MET A C 1
ATOM 1977 O O . MET A 1 256 ? -10.593 -26.329 -1.593 1.00 94.94 256 MET A O 1
ATOM 1981 N N . LEU A 1 257 ? -12.441 -26.462 -0.340 1.00 94.44 257 LEU A N 1
ATOM 1982 C CA . LEU A 1 257 ? -12.892 -27.737 -0.891 1.00 94.44 257 LEU A CA 1
ATOM 1983 C C . LEU A 1 257 ? -13.302 -27.578 -2.356 1.00 94.44 257 LEU A C 1
ATOM 1985 O O . LEU A 1 257 ? -12.900 -28.383 -3.191 1.00 94.44 257 LEU A O 1
ATOM 1989 N N . LEU A 1 258 ? -14.057 -26.527 -2.689 1.00 91.06 258 LEU A N 1
ATOM 1990 C CA . LEU A 1 258 ? -14.389 -26.216 -4.078 1.00 91.06 258 LEU A CA 1
ATOM 1991 C C . LEU A 1 258 ? -13.119 -25.979 -4.906 1.00 91.06 258 LEU A C 1
ATOM 1993 O O . LEU A 1 258 ? -12.988 -26.542 -5.990 1.00 91.06 258 LEU A O 1
ATOM 1997 N N . PHE A 1 259 ? -12.172 -25.205 -4.376 1.00 88.94 259 PHE A N 1
ATOM 1998 C CA . PHE A 1 259 ? -10.874 -24.955 -5.001 1.00 88.94 259 PHE A CA 1
ATOM 1999 C C . PHE A 1 259 ? -10.119 -26.264 -5.287 1.00 88.94 259 PHE A C 1
ATOM 2001 O O . PHE A 1 259 ? -9.660 -26.485 -6.406 1.00 88.94 259 PHE A O 1
ATOM 2008 N N . TYR A 1 260 ? -10.070 -27.176 -4.314 1.00 89.75 260 TYR A N 1
ATOM 2009 C CA . TYR A 1 260 ? -9.460 -28.498 -4.463 1.00 89.75 260 TYR A CA 1
ATOM 2010 C C . TYR A 1 260 ? -10.168 -29.368 -5.519 1.00 89.75 260 TYR A C 1
ATOM 2012 O O . TYR A 1 260 ? -9.520 -29.992 -6.359 1.00 89.75 260 TYR A O 1
ATOM 2020 N N . LEU A 1 261 ? -11.505 -29.383 -5.533 1.00 90.56 261 LEU A N 1
ATOM 2021 C CA . LEU A 1 261 ? -12.277 -30.131 -6.531 1.00 90.56 261 LEU A CA 1
ATOM 2022 C C . LEU A 1 261 ? -12.070 -29.592 -7.955 1.00 90.56 261 LEU A C 1
ATOM 2024 O O . LEU A 1 261 ? -12.080 -30.374 -8.907 1.00 90.56 261 LEU A O 1
ATOM 2028 N N . LEU A 1 262 ? -11.889 -28.276 -8.108 1.00 86.31 262 LEU A N 1
ATOM 2029 C CA . LEU A 1 262 ? -11.553 -27.651 -9.389 1.00 86.31 262 LEU A CA 1
ATOM 2030 C C . LEU A 1 262 ? -10.136 -28.019 -9.835 1.00 86.31 262 LEU A C 1
ATOM 2032 O O . LEU A 1 262 ? -9.947 -28.372 -10.997 1.00 86.31 262 LEU A O 1
ATOM 2036 N N . GLN A 1 263 ? -9.172 -28.016 -8.910 1.00 86.12 263 GLN A N 1
ATOM 2037 C CA . GLN A 1 263 ? -7.789 -28.405 -9.182 1.00 86.12 263 GLN A CA 1
ATOM 2038 C C . GLN A 1 263 ? -7.687 -29.820 -9.767 1.00 86.12 263 GLN A C 1
ATOM 2040 O O . GLN A 1 263 ? -6.991 -30.010 -10.756 1.00 86.12 263 GLN A O 1
ATOM 2045 N N . ILE A 1 264 ? -8.400 -30.807 -9.207 1.00 86.12 264 ILE A N 1
ATOM 2046 C CA . ILE A 1 264 ? -8.331 -32.204 -9.685 1.00 86.12 264 ILE A CA 1
ATOM 2047 C C . ILE A 1 264 ? -8.857 -32.357 -11.122 1.00 86.12 264 ILE A C 1
ATOM 2049 O O . ILE A 1 264 ? -8.451 -33.267 -11.843 1.00 86.12 264 ILE A O 1
ATOM 2053 N N . LYS A 1 265 ? -9.793 -31.502 -11.544 1.00 85.00 265 LYS A N 1
ATOM 2054 C CA . LYS A 1 265 ? -10.431 -31.605 -12.864 1.00 85.00 265 LYS A CA 1
ATOM 2055 C C . LYS A 1 265 ? -9.665 -30.893 -13.975 1.00 85.00 265 LYS A C 1
ATOM 2057 O O . LYS A 1 265 ? -10.000 -31.102 -15.140 1.00 85.00 265 LYS A O 1
ATOM 2062 N N . LEU A 1 266 ? -8.698 -30.041 -13.640 1.00 77.88 266 LEU A N 1
ATOM 2063 C CA . LEU A 1 266 ? -7.971 -29.235 -14.613 1.00 77.88 266 LEU A CA 1
ATOM 2064 C C . LEU A 1 266 ? -6.618 -29.891 -14.941 1.00 77.88 266 LEU A C 1
ATOM 2066 O O . LEU A 1 266 ? -5.882 -30.239 -14.021 1.00 77.88 266 LEU A O 1
ATOM 2070 N N . PRO A 1 267 ? -6.288 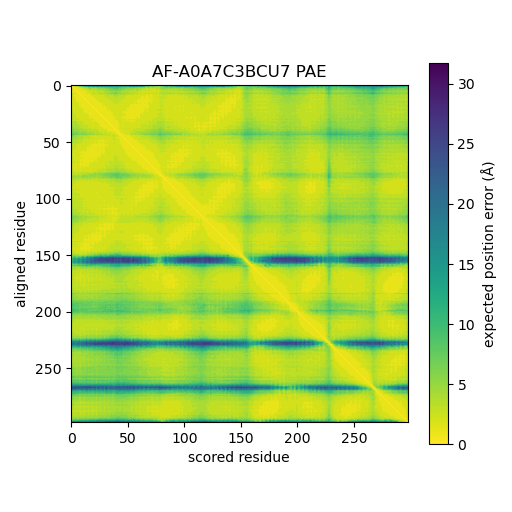-30.076 -16.234 1.00 63.12 267 PRO A N 1
ATOM 2071 C CA . PRO A 1 267 ? -5.079 -30.787 -16.660 1.00 63.12 267 PRO A CA 1
ATOM 2072 C C . PRO A 1 267 ? -3.773 -30.090 -16.241 1.00 63.12 267 PRO A C 1
ATOM 2074 O O . PRO A 1 267 ? -2.772 -30.772 -16.047 1.00 63.12 267 PRO A O 1
ATOM 2077 N N . ASP A 1 268 ? -3.810 -28.773 -16.007 1.00 65.25 268 ASP A N 1
ATOM 2078 C CA . ASP A 1 268 ? -2.672 -27.951 -15.573 1.00 65.25 268 ASP A CA 1
ATOM 2079 C C . ASP A 1 268 ? -2.795 -27.583 -14.080 1.00 65.25 268 ASP A C 1
ATOM 2081 O O . ASP A 1 268 ? -3.055 -26.437 -13.695 1.00 65.25 268 ASP A O 1
ATOM 2085 N N . GLY A 1 269 ? -2.652 -28.589 -13.212 1.00 61.44 269 GLY A N 1
ATOM 2086 C CA . GLY A 1 269 ? -2.794 -28.469 -11.751 1.00 61.44 269 GLY A CA 1
ATOM 2087 C C . GLY A 1 269 ? -1.796 -27.525 -11.055 1.00 61.44 269 GLY A C 1
ATOM 2088 O O . GLY A 1 269 ? -1.976 -27.228 -9.869 1.00 61.44 269 GLY A O 1
ATOM 2089 N N . ASP A 1 270 ? -0.791 -27.023 -11.778 1.00 76.88 270 ASP A N 1
ATOM 2090 C CA . ASP A 1 270 ? 0.290 -26.171 -11.265 1.00 76.88 270 ASP A CA 1
ATOM 2091 C C . ASP A 1 270 ? -0.205 -24.791 -10.808 1.00 76.88 270 ASP A C 1
ATOM 2093 O O . ASP A 1 270 ? 0.193 -24.302 -9.750 1.00 76.88 270 ASP A O 1
ATOM 2097 N N . LEU A 1 271 ? -1.143 -24.184 -11.545 1.00 80.25 271 LEU A N 1
ATOM 2098 C CA . LEU A 1 271 ? -1.729 -22.883 -11.193 1.00 80.25 271 LEU A CA 1
ATOM 2099 C C . LEU A 1 271 ? -2.378 -22.923 -9.800 1.00 80.25 271 LEU A C 1
ATOM 2101 O O . LEU A 1 271 ? -2.134 -22.080 -8.935 1.00 80.25 271 LEU A O 1
ATOM 2105 N N . TRP A 1 272 ? -3.206 -23.937 -9.576 1.00 82.25 272 TRP A N 1
ATOM 2106 C CA . TRP A 1 272 ? -3.954 -24.114 -8.334 1.00 82.25 272 TRP A CA 1
ATOM 2107 C C . TRP A 1 272 ? -3.031 -24.526 -7.180 1.00 82.25 272 TRP A C 1
ATOM 2109 O O . TRP A 1 272 ? -3.227 -24.086 -6.046 1.00 82.25 272 TRP A O 1
ATOM 2119 N N . GLY A 1 273 ? -1.972 -25.289 -7.479 1.00 84.38 273 GLY A N 1
ATOM 2120 C CA . GLY A 1 273 ? -0.917 -25.645 -6.530 1.00 84.38 273 GLY A CA 1
ATOM 2121 C C . GLY A 1 273 ? -0.125 -24.448 -5.989 1.00 84.38 273 GLY A C 1
ATOM 2122 O O . GLY A 1 273 ? 0.350 -24.501 -4.856 1.00 84.38 273 GLY A O 1
ATOM 2123 N N . LEU A 1 274 ? -0.032 -23.347 -6.738 1.00 87.88 274 LEU A N 1
ATOM 2124 C CA . LEU A 1 274 ? 0.614 -22.111 -6.276 1.00 87.88 274 LEU A CA 1
ATOM 2125 C C . LEU A 1 274 ? -0.356 -21.168 -5.547 1.00 87.88 274 LEU A C 1
ATOM 2127 O O . LEU A 1 274 ? 0.039 -20.445 -4.632 1.00 87.88 274 LEU A O 1
ATOM 2131 N N . LEU A 1 275 ? -1.634 -21.172 -5.937 1.00 90.31 275 LEU A N 1
ATOM 2132 C CA . LEU A 1 275 ? -2.619 -20.202 -5.454 1.00 90.31 275 LEU A CA 1
ATOM 2133 C C . LEU A 1 275 ? -3.389 -20.634 -4.198 1.00 90.31 275 LEU A C 1
ATOM 2135 O O . LEU A 1 275 ? -4.003 -19.772 -3.569 1.00 90.31 275 LEU A O 1
ATOM 2139 N N . TRP A 1 276 ? -3.350 -21.910 -3.787 1.00 91.31 276 TRP A N 1
ATOM 2140 C CA . TRP A 1 276 ? -4.139 -22.381 -2.634 1.00 91.31 276 TRP A CA 1
ATOM 2141 C C . TRP A 1 276 ? -3.803 -21.639 -1.332 1.00 91.31 276 TRP A C 1
ATOM 2143 O O . TRP A 1 276 ? -4.711 -21.271 -0.588 1.00 91.31 276 TRP A O 1
ATOM 2153 N N . LEU A 1 277 ? -2.516 -21.396 -1.052 1.00 91.94 277 LEU A N 1
ATOM 2154 C CA . LEU A 1 277 ? -2.088 -20.754 0.191 1.00 91.94 277 LEU A CA 1
ATOM 2155 C C . LEU A 1 277 ? -2.476 -19.267 0.216 1.00 91.94 277 LEU A C 1
ATOM 2157 O O . LEU A 1 277 ? -3.109 -18.853 1.188 1.00 91.94 277 LEU A O 1
ATOM 2161 N N . PRO A 1 278 ? -2.177 -18.460 -0.823 1.00 93.06 278 PRO A N 1
ATOM 2162 C CA . PRO A 1 278 ? -2.680 -17.091 -0.914 1.00 93.06 278 PRO A CA 1
ATOM 2163 C C . PRO A 1 278 ? -4.204 -17.012 -0.838 1.00 93.06 278 PRO A C 1
ATOM 2165 O O . PRO A 1 278 ? -4.729 -16.171 -0.109 1.00 93.06 278 PRO A O 1
ATOM 2168 N N . ALA A 1 279 ? -4.915 -17.897 -1.547 1.00 93.38 279 ALA A N 1
ATOM 2169 C CA . ALA A 1 279 ? -6.372 -17.935 -1.523 1.00 93.38 279 ALA A CA 1
ATOM 2170 C C . ALA A 1 279 ? -6.886 -18.190 -0.102 1.00 93.38 279 ALA A C 1
ATOM 2172 O O . ALA A 1 279 ? -7.681 -17.401 0.406 1.00 93.38 279 ALA A O 1
ATOM 2173 N N . TYR A 1 280 ? -6.373 -19.222 0.576 1.00 96.00 280 TYR A N 1
ATOM 2174 C CA . TYR A 1 280 ? -6.737 -19.529 1.958 1.00 96.00 280 TYR A CA 1
ATOM 2175 C C . TYR A 1 280 ? -6.426 -18.368 2.908 1.00 96.00 280 TYR A C 1
ATOM 2177 O O . TYR A 1 280 ? -7.284 -17.969 3.697 1.00 96.00 280 TYR A O 1
ATOM 2185 N N . LEU A 1 281 ? -5.221 -17.802 2.819 1.00 97.19 281 LEU A N 1
ATOM 2186 C CA . LEU A 1 281 ? -4.753 -16.741 3.706 1.00 97.19 281 LEU A CA 1
ATOM 2187 C C . LEU A 1 281 ? -5.592 -15.467 3.569 1.00 97.19 281 LEU A C 1
ATOM 2189 O O . LEU A 1 281 ? -6.087 -14.951 4.571 1.00 97.19 281 LEU A O 1
ATOM 2193 N N . PHE A 1 282 ? -5.775 -14.966 2.345 1.00 97.75 282 PHE A N 1
ATOM 2194 C CA . PHE A 1 282 ? -6.511 -13.723 2.114 1.00 97.75 282 PHE A CA 1
ATOM 2195 C C . PHE A 1 282 ? -8.012 -13.878 2.321 1.00 97.75 282 PHE A C 1
ATOM 2197 O O . PHE A 1 282 ? -8.637 -12.954 2.842 1.00 97.75 282 PHE A O 1
ATOM 2204 N N . LEU A 1 283 ? -8.579 -15.043 1.993 1.00 97.50 283 LEU A N 1
ATOM 2205 C CA . LEU A 1 283 ? -9.978 -15.336 2.278 1.00 97.50 283 LEU A CA 1
ATOM 2206 C C . LEU A 1 283 ? -10.223 -15.413 3.786 1.00 97.50 283 LEU A C 1
ATOM 2208 O O . LEU A 1 283 ? -11.135 -14.755 4.273 1.00 97.50 283 LEU A O 1
ATOM 2212 N N . THR A 1 284 ? -9.378 -16.139 4.525 1.00 98.38 284 THR A N 1
ATOM 2213 C CA . THR A 1 284 ? -9.451 -16.219 5.993 1.00 98.38 284 THR A CA 1
ATOM 2214 C C . THR A 1 284 ? -9.313 -14.838 6.615 1.00 98.38 284 THR A C 1
ATOM 2216 O O . THR A 1 284 ? -10.127 -14.461 7.454 1.00 98.38 284 THR A O 1
ATOM 2219 N N . LEU A 1 285 ? -8.328 -14.047 6.175 1.00 98.38 285 LEU A N 1
ATOM 2220 C CA . LEU A 1 285 ? -8.126 -12.687 6.666 1.00 98.38 285 LEU A CA 1
ATOM 2221 C C . LEU A 1 285 ? -9.347 -11.797 6.388 1.00 98.38 285 LEU A C 1
ATOM 2223 O O . LEU A 1 285 ? -9.761 -11.050 7.277 1.00 98.38 285 LEU A O 1
ATOM 2227 N N . LEU A 1 286 ? -9.928 -11.891 5.186 1.00 98.44 286 LEU A N 1
ATOM 2228 C CA . LEU A 1 286 ? -11.113 -11.137 4.783 1.00 98.44 286 LEU A CA 1
ATOM 2229 C C . LEU A 1 286 ? -12.332 -11.522 5.622 1.00 98.44 286 LEU A C 1
ATOM 2231 O O . LEU A 1 286 ? -12.944 -10.645 6.225 1.00 98.44 286 LEU A O 1
ATOM 2235 N N . THR A 1 287 ? -12.683 -12.808 5.678 1.00 98.25 287 THR A N 1
ATOM 2236 C CA . THR A 1 287 ? -13.888 -13.271 6.379 1.00 98.25 287 THR A CA 1
ATOM 2237 C C . THR A 1 287 ? -13.776 -13.056 7.880 1.00 98.25 287 THR A C 1
ATOM 2239 O O . THR A 1 287 ? -14.740 -12.604 8.494 1.00 98.25 287 THR A O 1
ATOM 2242 N N . PHE A 1 288 ? -12.598 -13.303 8.461 1.00 98.50 288 PHE A N 1
ATOM 2243 C CA . PHE A 1 288 ? -12.366 -13.093 9.887 1.00 98.50 288 PHE A CA 1
ATOM 2244 C C . PHE A 1 288 ? -12.454 -11.614 10.231 1.00 98.50 288 PHE A C 1
ATOM 2246 O O . PHE A 1 288 ? -13.230 -11.220 11.096 1.00 98.50 288 PHE A O 1
ATOM 2253 N N . SER A 1 289 ? -11.716 -10.770 9.510 1.00 98.12 289 SER A N 1
ATOM 2254 C CA . SER A 1 289 ? -11.676 -9.344 9.820 1.00 98.12 289 SER A CA 1
ATOM 2255 C C . SER A 1 289 ? -13.005 -8.646 9.541 1.00 98.12 289 SER A C 1
ATOM 2257 O O . SER A 1 289 ? -13.441 -7.830 10.353 1.00 98.12 289 SER A O 1
ATOM 2259 N N . ALA A 1 290 ? -13.682 -8.985 8.441 1.00 97.81 290 ALA A N 1
ATOM 2260 C CA . ALA A 1 290 ? -14.992 -8.426 8.128 1.00 97.81 290 ALA A CA 1
ATOM 2261 C C . ALA A 1 290 ? -16.056 -8.917 9.119 1.00 97.81 290 ALA A C 1
ATOM 2263 O O . ALA A 1 290 ? -16.855 -8.110 9.590 1.00 97.81 290 ALA A O 1
ATOM 2264 N N . GLY A 1 291 ? -16.033 -10.205 9.481 1.00 97.50 291 GLY A N 1
ATOM 2265 C CA . GLY A 1 291 ? -16.925 -10.786 10.484 1.00 97.50 291 GLY A CA 1
ATOM 2266 C C . GLY A 1 291 ? -16.791 -10.093 11.838 1.00 97.50 291 GLY A C 1
ATOM 2267 O O . GLY A 1 291 ? -17.792 -9.648 12.396 1.00 97.50 291 GLY A O 1
ATOM 2268 N N . THR A 1 292 ? -15.558 -9.904 12.319 1.00 97.25 292 THR A N 1
ATOM 2269 C CA . THR A 1 292 ? -15.301 -9.196 13.580 1.00 97.25 292 THR A CA 1
ATOM 2270 C C . THR A 1 292 ? -15.810 -7.755 13.534 1.00 97.25 292 THR A C 1
ATOM 2272 O O . THR A 1 292 ? -16.441 -7.295 14.481 1.00 97.25 292 THR A O 1
ATOM 2275 N N . LEU A 1 293 ? -15.603 -7.034 12.424 1.00 95.88 293 LEU A N 1
ATOM 2276 C CA . LEU A 1 293 ? -16.107 -5.663 12.286 1.00 95.88 293 LEU A CA 1
ATOM 2277 C C . LEU A 1 293 ? -17.630 -5.580 12.277 1.00 95.88 293 LEU A C 1
ATOM 2279 O O . LEU A 1 293 ? -18.175 -4.646 12.862 1.00 95.88 293 LEU A O 1
ATOM 2283 N N . LEU A 1 294 ? -18.302 -6.502 11.587 1.00 95.75 294 LEU A N 1
ATOM 2284 C CA . LEU A 1 294 ? -19.761 -6.531 11.516 1.00 95.75 294 LEU A CA 1
ATOM 2285 C C . LEU A 1 294 ? -20.368 -6.759 12.899 1.00 95.75 294 LEU A C 1
ATOM 2287 O O . LEU A 1 294 ? -21.257 -6.008 13.283 1.00 95.75 294 LEU A O 1
ATOM 2291 N N . LEU A 1 295 ? -19.827 -7.714 13.657 1.00 93.94 295 LEU A N 1
ATOM 2292 C CA . LEU A 1 295 ? -20.287 -8.028 15.010 1.00 93.94 295 LEU A CA 1
ATOM 2293 C C . LEU A 1 295 ? -19.972 -6.904 16.004 1.00 93.94 295 LEU A C 1
ATOM 2295 O O . LEU A 1 295 ? -20.828 -6.532 16.792 1.00 93.94 295 LEU A O 1
ATOM 2299 N N . SER A 1 296 ? -18.803 -6.266 15.889 1.00 89.31 296 SER A N 1
ATOM 2300 C CA . SER A 1 296 ? -18.404 -5.173 16.794 1.00 89.31 296 SER A CA 1
ATOM 2301 C C . SER A 1 296 ? -19.250 -3.892 16.680 1.00 89.31 296 SER A C 1
ATOM 2303 O O . SER A 1 296 ? -19.089 -2.974 17.490 1.00 89.31 296 SER A O 1
ATOM 2305 N N . ARG A 1 297 ? -20.091 -3.779 15.639 1.00 81.19 297 ARG A N 1
ATOM 2306 C CA . ARG A 1 297 ? -21.002 -2.640 15.430 1.00 81.19 297 ARG A CA 1
ATOM 2307 C C . ARG A 1 297 ? -22.326 -2.784 16.173 1.00 81.19 297 ARG A C 1
ATOM 2309 O O . ARG A 1 297 ? -22.961 -1.758 16.414 1.00 81.19 297 ARG A O 1
ATOM 2316 N N . GLU A 1 298 ? -22.740 -4.015 16.450 1.00 56.16 298 GLU A N 1
ATOM 2317 C CA . GLU A 1 298 ? -23.919 -4.355 17.260 1.00 56.16 298 GLU A CA 1
ATOM 2318 C C . GLU A 1 298 ? -23.582 -4.191 18.739 1.00 56.16 298 GLU A C 1
ATOM 2320 O O . GLU A 1 298 ? -24.415 -3.696 19.529 1.00 56.16 298 GLU A O 1
#

Sequence (298 aa):
MNKYIHRFHVLSISLGLLAAIGFVYNSVILGLLFPKVERFDPIGTQWEIAGIIVGASLFLIAVFHLVAMLAMLLRALNLRSVSWRVAALLVLGILSGILILADLTMLQEIGKQYAQGWHSTGEWTILFTSTALHALFIGLSLPALIANLRAPGSSPDEPMLRDHVAFQLTHLTGSLCGALGTAAWLTAVAIQAPTWILEQTVITLGGLILTPYLLILLVWLWSKRKDLIPDWFDEKQIQDVAKASLGTLLVTPPIMLLFYLLQIKLPDGDLWGLLWLPAYLFLTLLTFSAGTLLLSRE

Mean predicted aligned error: 4.56 Å

pLDDT: mean 92.6, std 8.65, range [54.06, 98.56]

Radius of gyration: 22.2 Å; Cα contacts (8 Å, |Δi|>4): 286; chains: 1; bounding box: 48×54×62 Å

Solvent-accessible surface area (backbone atoms only — not comparable to full-atom values): 15447 Å² total; per-residue (Å²): 97,59,71,66,59,49,52,40,37,55,52,24,48,57,38,41,57,53,24,50,53,32,48,54,52,38,52,52,53,50,62,62,43,50,68,33,54,72,67,68,51,88,83,53,70,70,54,55,55,48,49,52,52,39,54,54,27,52,51,44,36,44,54,24,38,55,42,37,45,49,36,51,49,60,49,45,47,31,30,89,62,66,55,70,66,60,34,50,50,45,40,46,34,45,52,34,44,56,39,54,61,51,40,57,52,36,54,51,48,45,52,52,31,46,76,70,76,43,84,44,69,68,49,50,52,52,42,52,52,47,48,51,44,43,50,52,39,54,65,55,47,49,59,50,47,56,49,56,71,72,47,80,53,56,73,58,90,44,71,70,45,31,52,53,21,39,53,51,42,30,28,48,26,24,24,52,31,10,48,52,44,41,51,51,53,52,46,42,61,74,68,62,56,56,58,76,57,44,70,62,40,48,61,54,53,49,49,54,45,43,44,44,29,53,54,46,42,49,53,41,55,53,52,58,72,69,65,77,59,91,64,92,59,54,76,65,55,49,51,27,48,51,52,11,48,50,52,25,63,66,50,46,53,60,52,50,48,51,53,51,58,52,33,75,73,41,95,69,44,63,54,51,70,66,42,51,60,57,50,51,52,17,45,42,37,20,42,29,20,43,36,29,54,59,49,71,72,112

Nearest PDB structures (foldseek):
  6egc-assembly1_A  TM=5.410E-01  e=3.431E+00  synthetic construct